Protein AF-0000000084528578 (afdb_homodimer)

Radius of gyration: 21.2 Å; Cα contacts (8 Å, |Δi|>4): 603; chains: 2; bounding box: 44×66×45 Å

Organism: NCBI:txid1123501

pLDDT: mean 95.36, std 4.31, range [70.12, 98.75]

Sequence (330 aa):
MPDIARLGPEDVDAYRALFLRGLDLFPDAFLLTRGEAEAWPVEATRERLAAGWMFGARDGGALTGVIGGRRLTPGRRAHRMEVGPMLVMPEAQGTGTAAALVDALTAEARAVDVLQLELEVASDNSRAIAFYRKVGFEETGRIVRSVRTESGGFLDDLSMMRRLGMPDIARLGPEDVDAYRALFLRGLDLFPDAFLLTRGEAEAWPVEATRERLAAGWMFGARDGGALTGVIGGRRLTPGRRAHRMEVGPMLVMPEAQGTGTAAALVDALTAEARAVDVLQLELEVASDNSRAIAFYRKVGFEETGRIVRSVRTESGGFLDDLSMMRRLG

Secondary structure (DSSP, 8-state):
--EEEE--GGGHHHHHHHHHHHHHH-GGG-SS-HHHHHHS-HHHHHHHHHTT-EEEEEETTEEEEEEEEEE-SSGGGTTEEEEEEEEE-GGGTTTTHHHHHHHHHHHHHHHTT--EEEEEEETT-HHHHHHHHHTT-EEEEEEEEEEE-TTS-EEEEEEEEEE--/--EEEE--GGGHHHHHHHHHHHHHH-GGG-SS-HHHHHHS-HHHHHHHHHTT-EEEEEETTEEEEEEEEEE-SSGGGTTEEEEEEEEE-GGGTTTTHHHHHHHHHHHHHHHTT--EEEEEEETT-HHHHHHHHHTT-EEEEEEEEEEE-TTS-EEEEEEEEEE--

InterPro domains:
  IPR000182 GNAT domain [PF00583] (36-137)
  IPR000182 GNAT domain [PS51186] (2-165)
  IPR016181 Acyl-CoA N-acyltransferase [SSF55729] (4-164)
  IPR050832 Bacterial Acetyltransferase [PTHR43877] (38-142)

Foldseek 3Di:
DWDKDQAALVCLVLVLVLVLVQCVVPVVFDQDHSVRSVPPDSVVSRVQSHVGFKMFTDDPNHTFWMKGKDQDDDPVRRLEIEIDDTDGHPVCPPVCRSVVRVVVSLVVSVVVNNFKYKYKGWPPPVVVVVVCVVSAKDFDDKAPQPGQDPVGGGTMITMIMGTSD/DWDKDQAALVCLVLVLVQVLVQCVVPVVFDQDHSVRSVPPDSVVSRVQSHVGFKMFTDDPNHTFWMKGKDQDDDPVRRLEIEIDDTDGHPVCPPVCRSVVRVVVSLVVSVVVNNFKYKYKGWPPPVVVVVVCVVSAKDFDDKAPQPGQDPVGGGTMITMIMGTSD

Nearest PDB structures (foldseek):
  2i79-assembly1_E  TM=8.202E-01  e=6.603E-12  Streptococcus pneumoniae TIGR4
  4mbu-assembly1_A  TM=8.113E-01  e=6.194E-12  Staphylococcus aureus subsp. aureus Mu50
  4j3g-assembly2_C  TM=8.132E-01  e=7.504E-12  Brucella abortus 2308
  3dr8-assembly1_B  TM=7.959E-01  e=1.032E-10  unclassified
  1yr0-assembly2_D  TM=8.019E-01  e=9.076E-10  Agrobacterium fabrum str. C58

Solvent-accessible surface area (backbone atoms only — not comparable to full-atom values): 17697 Å² total; per-residue (Å²): 130,65,48,72,43,77,40,42,49,88,40,42,66,62,50,52,52,46,50,53,51,44,42,72,76,40,48,87,79,41,67,57,51,71,69,55,54,71,65,47,57,66,65,60,52,25,53,51,23,61,69,61,44,28,35,31,28,24,56,98,82,40,73,41,28,39,33,26,46,42,71,39,74,54,76,37,26,36,40,31,26,42,51,47,58,75,49,64,38,77,92,45,56,95,69,54,47,67,59,52,46,51,50,53,53,48,54,56,37,49,75,68,58,28,36,31,42,29,38,72,43,54,64,82,40,58,68,60,51,52,49,43,44,72,74,54,33,42,81,44,34,52,40,75,64,46,32,49,44,96,88,69,50,64,38,39,26,32,30,32,37,26,75,71,109,129,67,48,72,43,75,40,41,49,90,41,42,66,62,49,50,53,46,51,52,51,46,40,72,75,40,49,87,81,43,69,60,51,70,70,54,55,70,65,48,58,66,64,60,51,24,52,53,23,60,69,61,43,27,35,32,30,26,56,98,83,41,74,42,29,40,33,25,47,41,72,39,75,55,78,36,27,36,39,32,27,41,51,46,58,74,49,66,38,77,92,44,56,96,70,56,47,67,59,52,45,51,50,53,55,47,54,56,39,49,75,68,58,28,35,32,41,32,38,74,42,55,65,84,39,58,68,60,51,51,49,42,44,71,76,55,33,41,81,43,34,52,39,76,64,46,33,47,44,95,87,69,49,64,37,39,25,30,30,32,37,26,76,71,108

Structure (mmCIF, N/CA/C/O backbone):
data_AF-0000000084528578-model_v1
#
loop_
_entity.id
_entity.type
_entity.pdbx_description
1 polymer Acetyltransferase
#
loop_
_atom_site.group_PDB
_atom_site.id
_atom_site.type_symbol
_atom_site.label_atom_id
_atom_site.label_alt_id
_atom_site.label_comp_id
_atom_site.label_asym_id
_atom_site.label_entity_id
_atom_site.label_seq_id
_atom_site.pdbx_PDB_ins_code
_atom_site.Cartn_x
_atom_site.Cartn_y
_atom_site.Cartn_z
_atom_site.occupancy
_atom_site.B_iso_or_equiv
_atom_site.auth_seq_id
_atom_site.auth_comp_id
_atom_site.auth_asym_id
_atom_site.auth_atom_id
_atom_site.pdbx_PDB_model_num
ATOM 1 N N . MET A 1 1 ? 8.055 32.062 12.133 1 70.12 1 MET A N 1
ATOM 2 C CA . MET A 1 1 ? 8.281 30.797 11.43 1 70.12 1 MET A CA 1
ATOM 3 C C . MET A 1 1 ? 8.094 29.609 12.367 1 70.12 1 MET A C 1
ATOM 5 O O . MET A 1 1 ? 8.555 29.641 13.508 1 70.12 1 MET A O 1
ATOM 9 N N . PRO A 1 2 ? 7.227 28.578 12.008 1 85.69 2 PRO A N 1
ATOM 10 C CA . PRO A 1 2 ? 7.004 27.484 12.961 1 85.69 2 PRO A CA 1
ATOM 11 C C . PRO A 1 2 ? 8.281 26.703 13.266 1 85.69 2 PRO A C 1
ATOM 13 O O . PRO A 1 2 ? 9.211 26.703 12.461 1 85.69 2 PRO A O 1
ATOM 16 N N . ASP A 1 3 ? 8.391 26.359 14.477 1 94.69 3 ASP A N 1
ATOM 17 C CA . ASP A 1 3 ? 9.453 25.438 14.875 1 94.69 3 ASP A CA 1
ATOM 18 C C . ASP A 1 3 ? 9.156 24.016 14.406 1 94.69 3 ASP A C 1
ATOM 20 O O . ASP A 1 3 ? 8.172 23.406 14.836 1 94.69 3 ASP A O 1
ATOM 24 N N . ILE A 1 4 ? 10.008 23.516 13.5 1 98.12 4 ILE A N 1
ATOM 25 C CA . ILE A 1 4 ? 9.828 22.172 12.961 1 98.12 4 ILE A CA 1
ATOM 26 C C . ILE A 1 4 ? 10.805 21.219 13.625 1 98.12 4 ILE A C 1
ATOM 28 O O . ILE A 1 4 ? 12.008 21.484 13.672 1 98.12 4 ILE A O 1
ATOM 32 N N . ALA A 1 5 ? 10.305 20.156 14.141 1 97.94 5 ALA A N 1
ATOM 33 C CA . ALA A 1 5 ? 11.172 19.172 14.773 1 97.94 5 ALA A CA 1
ATOM 34 C C . ALA A 1 5 ? 10.602 17.766 14.641 1 97.94 5 ALA A C 1
ATOM 36 O O . ALA A 1 5 ? 9.391 17.594 14.453 1 97.94 5 ALA A O 1
ATOM 37 N N . ARG A 1 6 ? 11.508 16.797 14.758 1 98.5 6 ARG A N 1
ATOM 38 C CA . ARG A 1 6 ? 11.078 15.406 14.82 1 98.5 6 ARG A CA 1
ATOM 39 C C . ARG A 1 6 ? 10.305 15.133 16.109 1 98.5 6 ARG A C 1
ATOM 41 O O . ARG A 1 6 ? 10.695 15.586 17.188 1 98.5 6 ARG A O 1
ATOM 48 N N . LEU A 1 7 ? 9.188 14.469 16 1 98.56 7 LEU A N 1
ATOM 49 C CA . LEU A 1 7 ? 8.438 14.031 17.172 1 98.56 7 LEU A CA 1
ATOM 50 C C . LEU A 1 7 ? 8.961 12.695 17.688 1 98.56 7 LEU A C 1
ATOM 52 O O . LEU A 1 7 ? 9.422 11.867 16.906 1 98.56 7 LEU A O 1
ATOM 56 N N . GLY A 1 8 ? 8.945 12.5 18.984 1 98.38 8 GLY A N 1
ATOM 57 C CA . GLY A 1 8 ? 9.297 11.242 19.625 1 98.38 8 GLY A CA 1
ATOM 58 C C . GLY A 1 8 ? 8.195 10.695 20.5 1 98.38 8 GLY A C 1
ATOM 59 O O . GLY A 1 8 ? 7.105 11.266 20.562 1 98.38 8 GLY A O 1
ATOM 60 N N . PRO A 1 9 ? 8.461 9.547 21.125 1 98.38 9 PRO A N 1
ATOM 61 C CA . PRO A 1 9 ? 7.449 8.906 21.969 1 98.38 9 PRO A CA 1
ATOM 62 C C . PRO A 1 9 ? 6.918 9.836 23.062 1 98.38 9 PRO A C 1
ATOM 64 O O . PRO A 1 9 ? 5.766 9.703 23.469 1 98.38 9 PRO A O 1
ATOM 67 N N . GLU A 1 10 ? 7.676 10.766 23.484 1 97.75 10 GLU A N 1
ATOM 68 C CA . GLU A 1 10 ? 7.273 11.711 24.516 1 97.75 10 GLU A CA 1
ATOM 69 C C . GLU A 1 10 ? 6.215 12.68 24 1 97.75 10 GLU A C 1
ATOM 71 O O . GLU A 1 10 ? 5.535 13.344 24.797 1 97.75 10 GLU A O 1
ATOM 76 N N . ASP A 1 11 ? 6.031 12.766 22.703 1 98.31 11 ASP A N 1
ATOM 77 C CA . ASP A 1 11 ? 5.086 13.703 22.109 1 98.31 11 ASP A CA 1
ATOM 78 C C . ASP A 1 11 ? 3.736 13.039 21.844 1 98.31 11 ASP A C 1
ATOM 80 O O . ASP A 1 11 ? 2.857 13.625 21.219 1 98.31 11 ASP A O 1
ATOM 84 N N . VAL A 1 12 ? 3.52 11.82 22.328 1 98.31 12 VAL A N 1
ATOM 85 C CA . VAL A 1 12 ? 2.385 10.984 21.953 1 98.31 12 VAL A CA 1
ATOM 86 C C . VAL A 1 12 ? 1.079 11.688 22.312 1 98.31 12 VAL A C 1
ATOM 88 O O . VAL A 1 12 ? 0.125 11.68 21.531 1 9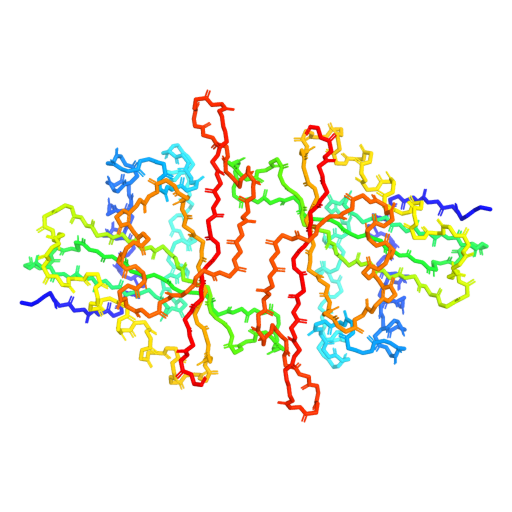8.31 12 VAL A O 1
ATOM 91 N N . ASP A 1 13 ? 0.969 12.359 23.453 1 97.56 13 ASP A N 1
ATOM 92 C CA . ASP A 1 13 ? -0.266 13.023 23.875 1 97.56 13 ASP A CA 1
ATOM 93 C C . ASP A 1 13 ? -0.59 14.203 22.969 1 97.56 13 ASP A C 1
ATOM 95 O O . ASP A 1 13 ? -1.733 14.367 22.531 1 97.56 13 ASP A O 1
ATOM 99 N N . ALA A 1 14 ? 0.389 15.023 22.719 1 98 14 ALA A N 1
ATOM 100 C CA . ALA A 1 14 ? 0.189 16.188 21.859 1 98 14 ALA A CA 1
ATOM 101 C C . ALA A 1 14 ? -0.212 15.75 20.453 1 98 14 ALA A C 1
ATOM 103 O O . ALA A 1 14 ? -1.098 16.344 19.828 1 98 14 ALA A O 1
ATOM 104 N N . TYR A 1 15 ? 0.43 14.719 19.969 1 98.12 15 TYR A N 1
ATOM 105 C CA . TYR A 1 15 ? 0.124 14.195 18.641 1 98.12 15 TYR A CA 1
ATOM 106 C C . TYR A 1 15 ? -1.308 13.68 18.562 1 98.12 15 TYR A C 1
ATOM 108 O O . TYR A 1 15 ? -2.049 14.008 17.641 1 98.12 15 TYR A O 1
ATOM 116 N N . ARG A 1 16 ? -1.677 12.844 19.531 1 97.25 16 ARG A N 1
ATOM 117 C CA . ARG A 1 16 ? -3.018 12.266 19.531 1 97.25 16 ARG A CA 1
ATOM 118 C C . ARG A 1 16 ? -4.082 13.359 19.625 1 97.25 16 ARG A C 1
ATOM 120 O O . ARG A 1 16 ? -5.117 13.273 18.969 1 97.25 16 ARG A O 1
ATOM 127 N N . ALA A 1 17 ? -3.832 14.344 20.438 1 96.69 17 ALA A N 1
ATOM 128 C CA . ALA A 1 17 ? -4.77 15.453 20.562 1 96.69 17 ALA A CA 1
ATOM 129 C C . ALA A 1 17 ? -4.93 16.188 19.234 1 96.69 17 ALA A C 1
ATOM 131 O O . ALA A 1 17 ? -6.047 16.5 18.828 1 96.69 17 ALA A O 1
ATOM 132 N N . LEU A 1 18 ? -3.842 16.453 18.594 1 97.62 18 LEU A N 1
ATOM 133 C CA . LEU A 1 18 ? -3.877 17.125 17.297 1 97.62 18 LEU A CA 1
ATOM 134 C C . LEU A 1 18 ? -4.641 16.281 16.281 1 97.62 18 LEU A C 1
ATOM 136 O O . LEU A 1 18 ? -5.473 16.797 15.531 1 97.62 18 LEU A O 1
ATOM 140 N N . PHE A 1 19 ? -4.305 15.031 16.25 1 96.81 19 PHE A N 1
ATOM 141 C CA . PHE A 1 19 ? -4.922 14.102 15.305 1 96.81 19 PHE A CA 1
ATOM 142 C C . PHE A 1 19 ? -6.434 14.078 15.477 1 96.81 19 PHE A C 1
ATOM 144 O O . PHE A 1 19 ? -7.18 14.195 14.5 1 96.81 19 PHE A O 1
ATOM 151 N N . LEU A 1 20 ? -6.898 13.977 16.719 1 95.94 20 LEU A N 1
ATOM 152 C CA . LEU A 1 20 ? -8.328 13.922 16.984 1 95.94 20 LEU A CA 1
ATOM 153 C C . LEU A 1 20 ? -9.008 15.234 16.625 1 95.94 20 LEU A C 1
ATOM 155 O O . LEU A 1 20 ? -10.109 15.242 16.078 1 95.94 20 LEU A O 1
ATOM 159 N N . ARG A 1 21 ? -8.367 16.297 16.891 1 96.25 21 ARG A N 1
ATOM 160 C CA . ARG A 1 21 ? -8.898 17.594 16.484 1 96.25 21 ARG A CA 1
ATOM 161 C C . ARG A 1 21 ? -9.008 17.688 14.969 1 96.25 21 ARG A C 1
ATOM 163 O O . ARG A 1 21 ? -10.008 18.188 14.445 1 96.25 21 ARG A O 1
ATOM 170 N N . GLY A 1 22 ? -7.977 17.266 14.289 1 95.69 22 GLY A N 1
ATOM 171 C CA . GLY A 1 22 ? -8.008 17.234 12.836 1 95.69 22 GLY A CA 1
ATOM 172 C C . GLY A 1 22 ? -9.141 16.375 12.289 1 95.69 22 GLY A C 1
ATOM 173 O O . GLY A 1 22 ? -9.828 16.781 11.352 1 95.69 22 GLY A O 1
ATOM 174 N N . LEU A 1 23 ? -9.258 15.203 12.898 1 93.88 23 LEU A N 1
ATOM 175 C CA . LEU A 1 23 ? -10.328 14.297 12.5 1 93.88 23 LEU A CA 1
ATOM 176 C C . LEU A 1 23 ? -11.688 14.969 12.625 1 93.88 23 LEU A C 1
ATOM 178 O O . LEU A 1 23 ? -12.555 14.797 11.758 1 93.88 23 LEU A O 1
ATOM 182 N N . ASP A 1 24 ? -11.906 15.734 13.648 1 93.38 24 ASP A N 1
ATOM 183 C CA . ASP A 1 24 ? -13.156 16.469 13.867 1 93.38 24 ASP A CA 1
ATOM 184 C C . ASP A 1 24 ? -13.359 17.547 12.805 1 93.38 24 ASP A C 1
ATOM 186 O O . ASP A 1 24 ? -14.469 17.719 12.305 1 93.38 24 ASP A O 1
ATOM 190 N N . LEU A 1 25 ? -12.32 18.188 12.5 1 92.56 25 LEU A N 1
ATOM 191 C CA . LEU A 1 25 ? -12.398 19.328 11.602 1 92.56 25 LEU A CA 1
ATOM 192 C C . LEU A 1 25 ? -12.469 18.875 10.148 1 92.56 25 LEU A C 1
ATOM 194 O O . LEU A 1 25 ? -13.117 19.516 9.32 1 92.56 25 LEU A O 1
ATOM 198 N N . PHE A 1 26 ? -11.727 17.766 9.859 1 88.75 26 PHE A N 1
ATOM 199 C CA . PHE A 1 26 ? -11.578 17.297 8.477 1 88.75 26 PHE A CA 1
ATOM 200 C C . PHE A 1 26 ? -11.852 15.805 8.375 1 88.75 26 PHE A C 1
ATOM 202 O O . PHE A 1 26 ? -11 15.047 7.91 1 88.75 26 PHE A O 1
ATOM 209 N N . PRO A 1 27 ? -13.031 15.344 8.695 1 83.75 27 PRO A N 1
ATOM 210 C CA . PRO A 1 27 ? -13.289 13.906 8.797 1 83.75 27 PRO A CA 1
ATOM 211 C C . PRO A 1 27 ? -12.984 13.156 7.5 1 83.75 27 PRO A C 1
ATOM 213 O O . PRO A 1 27 ? -12.5 12.023 7.539 1 83.75 27 PRO A O 1
ATOM 216 N N . ASP A 1 28 ? -13.148 13.742 6.395 1 81 28 ASP A N 1
ATOM 217 C CA . ASP A 1 28 ? -12.992 13.047 5.121 1 81 28 ASP A CA 1
ATOM 218 C C . ASP A 1 28 ? -11.523 12.906 4.742 1 81 28 ASP A C 1
ATOM 220 O O . ASP A 1 28 ? -11.18 12.156 3.826 1 81 28 ASP A O 1
ATOM 224 N N . ALA A 1 29 ? -10.703 13.578 5.469 1 83.75 29 ALA A N 1
ATOM 225 C CA . ALA A 1 29 ? -9.266 13.523 5.188 1 83.75 29 ALA A CA 1
ATOM 226 C C . ALA A 1 29 ? -8.609 12.359 5.926 1 83.75 29 ALA A C 1
ATOM 228 O O . ALA A 1 29 ? -7.43 12.062 5.703 1 83.75 29 ALA A O 1
ATOM 229 N N . PHE A 1 30 ? -9.367 11.727 6.746 1 88.5 30 PHE A N 1
ATOM 230 C CA . PHE A 1 30 ? -8.82 10.648 7.562 1 88.5 30 PHE A CA 1
ATOM 231 C C . PHE A 1 30 ? -9.445 9.312 7.184 1 88.5 30 PHE A C 1
ATOM 233 O O . PHE A 1 30 ? -10.633 9.242 6.883 1 88.5 30 PHE A O 1
ATOM 240 N N . LEU A 1 31 ? -8.656 8.336 7.328 1 91.5 31 LEU A N 1
ATOM 241 C CA . LEU A 1 31 ? -9.125 6.992 7.008 1 91.5 31 LEU A CA 1
ATOM 242 C C . LEU A 1 31 ? -9.812 6.352 8.211 1 91.5 31 LEU A C 1
ATOM 244 O O . LEU A 1 31 ? -10.547 5.371 8.055 1 91.5 31 LEU A O 1
ATOM 2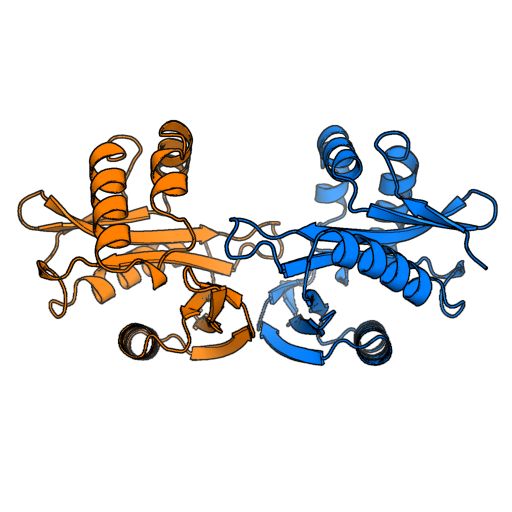48 N N . LEU A 1 32 ? -9.523 6.809 9.367 1 91 32 LEU A N 1
ATOM 249 C CA . LEU A 1 32 ? -10.148 6.293 10.578 1 91 32 LEU A CA 1
ATOM 250 C C . LEU A 1 32 ? -11.383 7.113 10.953 1 91 32 LEU A C 1
ATOM 252 O O . LEU A 1 32 ? -11.383 8.336 10.812 1 91 32 LEU A O 1
ATOM 256 N N . THR A 1 33 ? -12.367 6.426 11.422 1 86.19 33 THR A N 1
ATOM 257 C CA . THR A 1 33 ? -13.445 7.133 12.109 1 86.19 33 THR A CA 1
ATOM 258 C C . THR A 1 33 ? -12.992 7.621 13.477 1 86.19 33 THR A C 1
ATOM 260 O O . THR A 1 33 ? -11.953 7.188 13.984 1 86.19 33 THR A O 1
ATOM 263 N N . ARG A 1 34 ? -13.797 8.516 14.023 1 85.12 34 ARG A N 1
ATOM 264 C CA . ARG A 1 34 ? -13.453 9 15.359 1 85.12 34 ARG A CA 1
ATOM 265 C C . ARG A 1 34 ? -13.391 7.852 16.359 1 85.12 34 ARG A C 1
ATOM 267 O O . ARG A 1 34 ? -12.469 7.777 17.172 1 85.12 34 ARG A O 1
ATOM 274 N N . GLY A 1 35 ? -14.406 7.012 16.25 1 87.44 35 GLY A N 1
ATOM 275 C CA . GLY A 1 35 ? -14.422 5.867 17.141 1 87.44 35 GLY A CA 1
ATOM 276 C C . GLY A 1 35 ? -13.203 4.977 16.984 1 87.44 35 GLY A C 1
ATOM 277 O O . GLY A 1 35 ? -12.602 4.555 17.984 1 87.44 35 GLY A O 1
ATOM 278 N N . GLU A 1 36 ? -12.773 4.695 15.812 1 90.94 36 GLU A N 1
ATOM 279 C CA . GLU A 1 36 ? -11.586 3.893 15.539 1 90.94 36 GLU A CA 1
ATOM 280 C C . GLU A 1 36 ? -10.328 4.582 16.047 1 90.94 36 GLU A C 1
ATOM 282 O O . GLU A 1 36 ? -9.438 3.936 16.609 1 90.94 36 GLU A O 1
ATOM 287 N N . ALA A 1 37 ? -10.266 5.848 15.852 1 92.38 37 ALA A N 1
ATOM 288 C CA . ALA A 1 37 ? -9.102 6.621 16.281 1 92.38 37 ALA A CA 1
ATOM 289 C C . ALA A 1 37 ? -8.977 6.613 17.797 1 92.38 37 ALA A C 1
ATOM 291 O O . ALA A 1 37 ? -7.871 6.465 18.328 1 92.38 37 ALA A O 1
ATOM 292 N N . GLU A 1 38 ? -10.062 6.762 18.422 1 91.81 38 GLU A N 1
ATOM 293 C CA . GLU A 1 38 ? -10.062 6.781 19.875 1 91.81 38 GLU A CA 1
ATOM 294 C C . GLU A 1 38 ? -9.688 5.414 20.453 1 91.81 38 GLU A C 1
ATOM 296 O O . GLU A 1 38 ? -9.07 5.332 21.516 1 91.81 38 GLU A O 1
ATOM 301 N N . ALA A 1 39 ? -10.039 4.422 19.75 1 92.5 39 ALA A N 1
ATOM 302 C CA . ALA A 1 39 ? -9.781 3.057 20.203 1 92.5 39 ALA A CA 1
ATOM 303 C C . ALA A 1 39 ? -8.359 2.617 19.859 1 92.5 39 ALA A C 1
ATOM 305 O O . ALA A 1 39 ? -7.879 1.611 20.391 1 92.5 39 ALA A O 1
ATOM 306 N N . TRP A 1 40 ? -7.742 3.377 19.047 1 92.12 40 TRP A N 1
ATOM 307 C CA . TRP A 1 40 ? -6.391 3.018 18.625 1 92.12 40 TRP A CA 1
ATOM 308 C C . TRP A 1 40 ? -5.438 3.014 19.812 1 92.12 40 TRP A C 1
ATOM 310 O O . TRP A 1 40 ? -5.367 3.992 20.562 1 92.12 40 TRP A O 1
ATOM 320 N N . PRO A 1 41 ? -4.68 1.984 20 1 94.88 41 PRO A N 1
ATOM 321 C CA . PRO A 1 41 ? -3.824 1.898 21.188 1 94.88 41 PRO A CA 1
ATOM 322 C C . PRO A 1 41 ? -2.754 2.988 21.219 1 94.88 41 PRO A C 1
ATOM 324 O O . PRO A 1 41 ? -2.033 3.182 20.234 1 94.88 41 PRO A O 1
ATOM 327 N N . VAL A 1 42 ? -2.604 3.594 22.312 1 96.44 42 VAL A N 1
ATOM 328 C CA . VAL A 1 42 ? -1.633 4.664 22.516 1 96.44 42 VAL A CA 1
ATOM 329 C C . VAL A 1 42 ? -0.223 4.141 22.25 1 96.44 42 VAL A C 1
ATOM 331 O O . VAL A 1 42 ? 0.606 4.844 21.672 1 96.44 42 VAL A O 1
ATOM 334 N N . GLU A 1 43 ? 0.035 2.955 22.625 1 97.38 43 GLU A N 1
ATOM 335 C CA . GLU A 1 43 ? 1.355 2.355 22.453 1 97.38 43 GLU A CA 1
ATOM 336 C C . GLU A 1 43 ? 1.71 2.199 20.984 1 97.38 43 GLU A C 1
ATOM 338 O O . GLU A 1 43 ? 2.871 2.35 20.594 1 97.38 43 GLU A O 1
ATOM 343 N N . ALA A 1 44 ? 0.774 1.909 20.234 1 96.25 44 ALA A N 1
ATOM 344 C CA . ALA A 1 44 ? 1.018 1.818 18.797 1 96.25 44 ALA A CA 1
ATOM 345 C C . ALA A 1 44 ? 1.444 3.168 18.219 1 96.25 44 ALA A C 1
ATOM 347 O O . ALA A 1 44 ? 2.32 3.234 17.359 1 96.25 44 ALA A O 1
ATOM 348 N N . THR A 1 45 ? 0.815 4.172 18.734 1 96.88 45 THR A N 1
ATOM 349 C CA . THR A 1 45 ? 1.199 5.523 18.328 1 96.88 45 THR A CA 1
ATOM 350 C C . THR A 1 45 ? 2.615 5.844 18.797 1 96.88 45 THR A C 1
ATOM 352 O O . THR A 1 45 ? 3.41 6.41 18.047 1 96.88 45 THR A O 1
ATOM 355 N N . ARG A 1 46 ? 2.932 5.457 19.938 1 97.81 46 ARG A N 1
ATOM 356 C CA . ARG A 1 46 ? 4.273 5.676 20.469 1 97.81 46 ARG A CA 1
ATOM 357 C C . ARG A 1 46 ? 5.324 4.969 19.609 1 97.81 46 ARG A C 1
ATOM 359 O O . ARG A 1 46 ? 6.387 5.531 19.344 1 97.81 46 ARG A O 1
ATOM 366 N N . GLU A 1 47 ? 5.023 3.822 19.297 1 97.31 47 GLU A N 1
ATOM 367 C CA . GLU A 1 47 ? 5.934 3.055 18.453 1 97.31 47 GLU A CA 1
ATOM 368 C C . GLU A 1 47 ? 6.133 3.732 17.094 1 97.31 47 GLU A C 1
ATOM 370 O O . GLU A 1 47 ? 7.246 3.758 16.562 1 97.31 47 GLU A O 1
ATOM 375 N N . ARG A 1 48 ? 5.086 4.223 16.578 1 96.5 48 ARG A N 1
ATOM 376 C CA . ARG A 1 48 ? 5.18 4.945 15.32 1 96.5 48 ARG A CA 1
ATOM 377 C C . ARG A 1 48 ? 6.066 6.18 15.453 1 96.5 48 ARG A C 1
ATOM 379 O O . ARG A 1 48 ? 6.895 6.453 14.586 1 96.5 48 ARG A O 1
ATOM 386 N N . LEU A 1 49 ? 5.898 6.898 16.5 1 98.19 49 LEU A N 1
ATOM 387 C CA . LEU A 1 49 ? 6.715 8.078 16.766 1 98.19 49 LEU A CA 1
ATOM 388 C C . LEU A 1 49 ? 8.172 7.695 16.969 1 98.19 49 LEU A C 1
ATOM 390 O O . LEU A 1 49 ? 9.078 8.406 16.5 1 98.19 49 LEU A O 1
ATOM 394 N N . ALA A 1 50 ? 8.398 6.586 17.547 1 97.88 50 ALA A N 1
ATOM 395 C CA . ALA A 1 50 ? 9.75 6.102 17.812 1 97.88 50 ALA A CA 1
ATOM 396 C C . ALA A 1 50 ? 10.477 5.742 16.516 1 97.88 50 ALA A C 1
ATOM 398 O O . ALA A 1 50 ? 11.711 5.734 16.469 1 97.88 50 ALA A O 1
ATOM 399 N N . ALA A 1 51 ? 9.695 5.457 15.508 1 96 51 ALA A N 1
ATOM 400 C CA . ALA A 1 51 ? 10.281 5.094 14.219 1 96 51 ALA A CA 1
ATOM 401 C C . ALA A 1 51 ? 11.047 6.27 13.609 1 96 51 ALA A C 1
ATOM 403 O O . ALA A 1 51 ? 11.883 6.082 12.727 1 96 51 ALA A O 1
ATOM 404 N N . GLY A 1 52 ? 10.648 7.477 13.914 1 96.31 52 GLY A N 1
ATOM 405 C CA . GLY A 1 52 ? 11.523 8.609 13.664 1 96.31 52 GLY A CA 1
ATOM 406 C C . GLY A 1 52 ? 11.195 9.352 12.383 1 96.31 52 GLY A C 1
ATOM 407 O O . GLY A 1 52 ? 12.008 10.133 11.883 1 96.31 52 GLY A O 1
ATOM 408 N N . TRP A 1 53 ? 9.969 9.062 11.797 1 97.69 53 TRP A N 1
ATOM 409 C CA . TRP A 1 53 ? 9.633 9.641 10.5 1 97.69 53 TRP A CA 1
ATOM 410 C C . TRP A 1 53 ? 8.461 10.617 10.625 1 97.69 53 TRP A C 1
ATOM 412 O O . TRP A 1 53 ? 7.77 10.891 9.641 1 97.69 53 TRP A O 1
ATOM 422 N N . MET A 1 54 ? 8.203 11.102 11.906 1 98.62 54 MET A N 1
ATOM 423 C CA . MET A 1 54 ? 7.16 12.086 12.156 1 98.62 54 MET A CA 1
ATOM 424 C C . MET A 1 54 ? 7.762 13.43 12.555 1 98.62 54 MET A C 1
ATOM 426 O O . MET A 1 54 ? 8.586 13.492 13.469 1 98.62 54 MET A O 1
ATOM 430 N N . PHE A 1 55 ? 7.301 14.461 11.859 1 98.75 55 PHE A N 1
ATOM 431 C CA . PHE A 1 55 ? 7.742 15.812 12.188 1 98.75 55 PHE A CA 1
ATOM 432 C C . PHE A 1 55 ? 6.559 16.688 12.578 1 98.75 55 PHE A C 1
ATOM 434 O O . PHE A 1 55 ? 5.473 16.562 12.008 1 98.75 55 PHE A O 1
ATOM 441 N N . GLY A 1 56 ? 6.793 17.547 13.492 1 98.75 56 GLY A N 1
ATOM 442 C CA . GLY A 1 56 ? 5.773 18.453 13.977 1 98.75 56 GLY A CA 1
ATOM 443 C C . GLY A 1 56 ? 6.176 19.922 13.852 1 98.75 56 GLY A C 1
ATOM 444 O O . GLY A 1 56 ? 7.359 20.25 13.914 1 98.75 56 GLY A O 1
ATOM 445 N N . ALA A 1 57 ? 5.188 20.719 13.609 1 98.62 57 ALA A N 1
ATOM 446 C CA . ALA A 1 57 ? 5.32 22.172 13.68 1 98.62 57 ALA A CA 1
ATOM 447 C C . ALA A 1 57 ? 4.723 22.719 14.969 1 98.62 57 ALA A C 1
ATOM 449 O O . ALA A 1 57 ? 3.58 22.406 15.312 1 98.62 57 ALA A O 1
ATOM 450 N N . ARG A 1 58 ? 5.496 23.5 15.68 1 97.81 58 ARG A N 1
ATOM 451 C CA . ARG A 1 58 ? 4.992 24.125 16.906 1 97.81 58 ARG A CA 1
ATOM 452 C C . ARG A 1 58 ? 4.988 25.641 16.797 1 97.81 58 ARG A C 1
ATOM 454 O O . ARG A 1 58 ? 5.895 26.234 16.203 1 97.81 58 ARG A O 1
ATOM 461 N N . ASP A 1 59 ? 3.945 26.125 17.234 1 94.06 59 ASP A N 1
ATOM 462 C CA . ASP A 1 59 ? 3.801 27.562 17.406 1 94.06 59 ASP A CA 1
ATOM 463 C C . ASP A 1 59 ? 3.508 27.906 18.859 1 94.06 59 ASP A C 1
ATOM 465 O O . ASP A 1 59 ? 2.486 27.484 19.422 1 94.06 59 ASP A O 1
ATOM 469 N N . GLY A 1 60 ? 4.398 28.688 19.516 1 90.56 60 GLY A N 1
ATOM 470 C CA . GLY A 1 60 ? 4.242 28.984 20.922 1 90.56 60 GLY A CA 1
ATOM 471 C C . GLY A 1 60 ? 4.16 27.734 21.781 1 90.56 60 GLY A C 1
ATOM 472 O O . GLY A 1 60 ? 3.35 27.656 22.703 1 90.56 60 GLY A O 1
ATOM 473 N N . GLY A 1 61 ? 4.848 26.594 21.359 1 91.56 61 GLY A N 1
ATOM 474 C CA . GLY A 1 61 ? 4.895 25.344 22.109 1 91.56 61 GLY A CA 1
ATOM 475 C C . GLY A 1 61 ? 3.803 24.375 21.719 1 91.56 61 GLY A C 1
ATOM 476 O O . GLY A 1 61 ? 3.898 23.172 22 1 91.56 61 GLY A O 1
ATOM 477 N N . ALA A 1 62 ? 2.762 24.922 21.141 1 95.06 62 ALA A N 1
ATOM 478 C CA . ALA A 1 62 ? 1.633 24.078 20.766 1 95.06 62 ALA A CA 1
ATOM 479 C C . ALA A 1 62 ? 1.863 23.422 19.406 1 95.06 62 ALA A C 1
ATOM 481 O O . ALA A 1 62 ? 2.326 24.062 18.469 1 95.06 62 ALA A O 1
ATOM 482 N N . LEU A 1 63 ? 1.582 22.141 19.344 1 98.19 63 LEU A N 1
ATOM 483 C CA . LEU A 1 63 ? 1.665 21.422 18.078 1 98.19 63 LEU A CA 1
ATOM 484 C C . LEU A 1 63 ? 0.544 21.844 17.141 1 98.19 63 LEU A C 1
ATOM 486 O O . LEU A 1 63 ? -0.635 21.766 17.5 1 98.19 63 LEU A O 1
ATOM 490 N N . THR A 1 64 ? 0.894 22.344 15.969 1 97.88 64 THR A N 1
ATOM 491 C CA . THR A 1 64 ? -0.103 22.906 15.07 1 97.88 64 THR A CA 1
ATOM 492 C C . THR A 1 64 ? -0.098 22.188 13.727 1 97.88 64 THR A C 1
ATOM 494 O O . THR A 1 64 ? -0.952 22.438 12.875 1 97.88 64 THR A O 1
ATOM 497 N N . GLY A 1 65 ? 0.805 21.281 13.5 1 98.38 65 GLY A N 1
ATOM 498 C CA . GLY A 1 65 ? 0.871 20.5 12.281 1 98.38 65 GLY A CA 1
ATOM 499 C C . GLY A 1 65 ? 1.806 19.312 12.398 1 98.38 65 GLY A C 1
ATOM 500 O O . GLY A 1 65 ? 2.656 19.266 13.289 1 98.38 65 GLY A O 1
ATOM 501 N N . VAL A 1 66 ? 1.619 18.359 11.531 1 98.56 66 VAL A N 1
ATOM 502 C CA . VAL A 1 66 ? 2.461 17.172 11.516 1 98.56 66 VAL A CA 1
ATOM 503 C C . VAL A 1 66 ? 2.58 16.641 10.086 1 98.56 66 VAL A C 1
ATOM 505 O O . VAL A 1 66 ? 1.717 16.906 9.25 1 98.56 66 VAL A O 1
ATOM 508 N N . ILE A 1 67 ? 3.662 15.969 9.852 1 98.62 67 ILE A N 1
ATOM 509 C CA . ILE A 1 67 ? 3.84 15.148 8.648 1 98.62 67 ILE A CA 1
ATOM 510 C C . ILE A 1 67 ? 4.516 13.836 9.023 1 98.62 67 ILE A C 1
ATOM 512 O O . ILE A 1 67 ? 5.406 13.805 9.875 1 98.62 67 ILE A O 1
ATOM 516 N N . GLY A 1 68 ? 4.109 12.805 8.438 1 98.25 68 GLY A N 1
ATOM 517 C CA . GLY A 1 68 ? 4.727 11.508 8.641 1 98.25 68 GLY A CA 1
ATOM 518 C C . GLY A 1 68 ? 5.164 10.852 7.348 1 98.25 68 GLY A C 1
ATOM 519 O O . GLY A 1 68 ? 4.668 11.188 6.27 1 98.25 68 GLY A O 1
ATOM 520 N N . GLY A 1 69 ? 6.098 9.953 7.496 1 98 69 GLY A N 1
ATOM 521 C CA . GLY A 1 69 ? 6.551 9.109 6.398 1 98 69 GLY A CA 1
ATOM 522 C C . GLY A 1 69 ? 6.727 7.66 6.797 1 98 69 GLY A C 1
ATOM 523 O O . GLY A 1 69 ? 6.852 7.344 7.98 1 98 69 GLY A O 1
ATOM 524 N N . ARG A 1 70 ? 6.66 6.867 5.848 1 97.19 70 ARG A N 1
ATOM 525 C CA . ARG A 1 70 ? 6.949 5.445 6.016 1 97.19 70 ARG A CA 1
ATOM 526 C C . ARG A 1 70 ? 7.801 4.922 4.867 1 97.19 70 ARG A C 1
ATOM 528 O O . ARG A 1 70 ? 7.344 4.855 3.727 1 97.19 70 ARG A O 1
ATOM 535 N N . ARG A 1 71 ? 9.016 4.609 5.227 1 96.94 71 ARG A N 1
ATOM 536 C CA . ARG A 1 71 ? 9.867 3.975 4.223 1 96.94 71 ARG A CA 1
ATOM 537 C C . ARG A 1 71 ? 9.328 2.6 3.842 1 96.94 71 ARG A C 1
ATOM 539 O O . ARG A 1 71 ? 8.93 1.82 4.707 1 96.94 71 ARG A O 1
ATOM 546 N N . LEU A 1 72 ? 9.266 2.352 2.541 1 96.94 72 LEU A N 1
ATOM 547 C CA . LEU A 1 72 ? 8.672 1.107 2.068 1 96.94 72 LEU A CA 1
ATOM 548 C C . LEU A 1 72 ? 9.617 -0.067 2.287 1 96.94 72 LEU A C 1
ATOM 550 O O . LEU A 1 72 ? 10.828 0.125 2.434 1 96.94 72 LEU A O 1
ATOM 554 N N . THR A 1 73 ? 9.008 -1.174 2.447 1 93.56 73 THR A N 1
ATOM 555 C CA . THR A 1 73 ? 9.695 -2.455 2.566 1 93.56 73 THR A CA 1
ATOM 556 C C . THR A 1 73 ? 9.156 -3.455 1.546 1 93.56 73 THR A C 1
ATOM 558 O O . THR A 1 73 ? 8.039 -3.301 1.048 1 93.56 73 THR A O 1
ATOM 561 N N . PRO A 1 74 ? 9.945 -4.539 1.094 1 92.62 74 PRO A N 1
ATOM 562 C CA . PRO A 1 74 ? 11.289 -4.895 1.551 1 92.62 74 PRO A CA 1
ATOM 563 C C . PRO A 1 74 ? 12.375 -4.051 0.89 1 92.62 74 PRO A C 1
ATOM 565 O O . PRO A 1 74 ? 12.102 -2.959 0.389 1 92.62 74 PRO A O 1
ATOM 568 N N . GLY A 1 75 ? 13.609 -4.457 0.92 1 90.62 75 GLY A N 1
ATOM 569 C CA . GLY A 1 75 ? 14.797 -3.705 0.531 1 90.62 75 GLY A CA 1
ATOM 570 C C . GLY A 1 75 ? 14.711 -3.146 -0.877 1 90.62 75 GLY A C 1
ATOM 571 O O . GLY A 1 75 ? 15.086 -1.999 -1.119 1 90.62 75 GLY A O 1
ATOM 572 N N . ARG A 1 76 ? 14.062 -3.854 -1.808 1 94.5 76 ARG A N 1
ATOM 573 C CA . ARG A 1 76 ? 14.008 -3.467 -3.213 1 94.5 76 ARG A CA 1
ATOM 574 C C . ARG A 1 76 ? 13.062 -2.283 -3.416 1 94.5 76 ARG A C 1
ATOM 576 O O . ARG A 1 76 ? 13.062 -1.662 -4.48 1 94.5 76 ARG A O 1
ATOM 583 N N . ARG A 1 77 ? 12.336 -1.938 -2.391 1 96.5 77 ARG A N 1
ATOM 584 C CA . ARG A 1 77 ? 11.406 -0.811 -2.465 1 96.5 77 ARG A CA 1
ATOM 585 C C . ARG A 1 77 ? 11.836 0.31 -1.522 1 96.5 77 ARG A C 1
ATOM 587 O O . ARG A 1 77 ? 11.172 1.345 -1.44 1 96.5 77 ARG A O 1
ATOM 594 N N . ALA A 1 78 ? 12.953 0.135 -0.835 1 95.75 78 ALA A N 1
ATOM 595 C CA . ALA A 1 78 ? 13.32 0.983 0.297 1 95.75 78 ALA A CA 1
ATOM 596 C C . 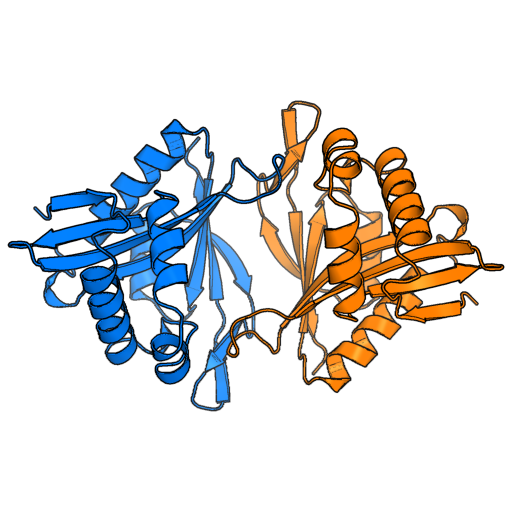ALA A 1 78 ? 13.758 2.367 -0.174 1 95.75 78 ALA A C 1
ATOM 598 O O . ALA A 1 78 ? 13.914 3.283 0.636 1 95.75 78 ALA A O 1
ATOM 599 N N . HIS A 1 79 ? 13.953 2.559 -1.48 1 97.44 79 HIS A N 1
ATOM 600 C CA . HIS A 1 79 ? 14.266 3.877 -2.021 1 97.44 79 HIS A CA 1
ATOM 601 C C . HIS A 1 79 ? 13.008 4.738 -2.131 1 97.44 79 HIS A C 1
ATOM 603 O O . HIS A 1 79 ? 13.07 5.875 -2.609 1 97.44 79 HIS A O 1
ATOM 609 N N . ARG A 1 80 ? 11.859 4.234 -1.72 1 98.31 80 ARG A N 1
ATOM 610 C CA . ARG A 1 80 ? 10.562 4.891 -1.781 1 98.31 80 ARG A CA 1
ATOM 611 C C . ARG A 1 80 ? 10.016 5.164 -0.383 1 98.31 80 ARG A C 1
ATOM 613 O O . ARG A 1 80 ? 10.242 4.375 0.54 1 98.31 80 ARG A O 1
ATOM 620 N N . MET A 1 81 ? 9.289 6.246 -0.232 1 98.56 81 MET A N 1
ATOM 621 C CA . MET A 1 81 ? 8.648 6.578 1.039 1 98.56 81 MET A CA 1
ATOM 622 C C . MET A 1 81 ? 7.23 7.086 0.818 1 98.56 81 MET A C 1
ATOM 624 O O . MET A 1 81 ? 6.996 7.941 -0.036 1 98.56 81 MET A O 1
ATOM 628 N N . GLU A 1 82 ? 6.34 6.508 1.511 1 98.44 82 GLU A N 1
ATOM 629 C CA . GLU A 1 82 ? 4.965 6.992 1.523 1 98.44 82 GLU A CA 1
ATOM 630 C C . GLU A 1 82 ? 4.785 8.117 2.537 1 98.44 82 GLU A C 1
ATOM 632 O O . GLU A 1 82 ? 5.207 7.996 3.688 1 98.44 82 GLU A O 1
ATOM 637 N N . VAL A 1 83 ? 4.168 9.133 2.1 1 98.38 83 VAL A N 1
ATOM 638 C CA . VAL A 1 83 ? 3.955 10.297 2.949 1 98.38 83 VAL A CA 1
ATOM 639 C C . VAL A 1 83 ? 2.561 10.242 3.568 1 98.38 83 VAL A C 1
ATOM 641 O O . VAL A 1 83 ? 1.574 9.992 2.869 1 98.38 83 VAL A O 1
ATOM 644 N N . GLY A 1 84 ? 2.445 10.469 4.785 1 94.44 84 GLY A N 1
ATOM 645 C CA . GLY A 1 84 ? 1.215 10.547 5.555 1 94.44 84 GLY A CA 1
ATOM 646 C C . GLY A 1 84 ? 1.381 10.102 6.996 1 94.44 84 GLY A C 1
ATOM 647 O O . GLY A 1 84 ? 2.283 9.32 7.309 1 94.44 84 GLY A O 1
ATOM 648 N N . PRO A 1 85 ? 0.709 10.75 7.883 1 94.44 85 PRO A N 1
ATOM 649 C CA . PRO A 1 85 ? -0.296 11.789 7.637 1 94.44 85 PRO A CA 1
ATOM 650 C C . PRO A 1 85 ? 0.323 13.156 7.371 1 94.44 85 PRO A C 1
ATOM 652 O O . PRO A 1 85 ? 1.514 13.359 7.621 1 94.44 85 PRO A O 1
ATOM 655 N N . MET A 1 86 ? -0.413 14.031 6.867 1 96.06 86 MET A N 1
ATOM 656 C CA . MET A 1 86 ? -0.157 15.461 6.711 1 96.06 86 MET A CA 1
ATOM 657 C C . MET A 1 86 ? -1.328 16.281 7.238 1 96.06 86 MET A C 1
ATOM 659 O O . MET A 1 86 ? -2.441 16.188 6.719 1 96.06 86 MET A O 1
ATOM 663 N N . LEU A 1 87 ? -1.116 17 8.258 1 96.81 87 LEU A N 1
ATOM 664 C CA . LEU A 1 87 ? -2.158 17.781 8.914 1 96.81 87 LEU A CA 1
ATOM 665 C C . LEU A 1 87 ? -1.616 19.125 9.375 1 96.81 87 LEU A C 1
ATOM 667 O O . LEU A 1 87 ? -0.558 19.203 10.008 1 96.81 87 LEU A O 1
ATOM 671 N N . VAL A 1 88 ? -2.244 20.156 9.008 1 97.19 88 VAL A N 1
ATOM 672 C CA . VAL A 1 88 ? -1.966 21.5 9.5 1 97.19 88 VAL A CA 1
ATOM 673 C C . VAL A 1 88 ? -3.256 22.141 10.008 1 97.19 88 VAL A C 1
ATOM 675 O O . VAL A 1 88 ? -4.254 22.203 9.289 1 97.19 88 VAL A O 1
ATOM 678 N N . MET A 1 89 ? -3.225 22.578 11.219 1 97.19 89 MET A N 1
ATOM 679 C CA . MET A 1 89 ? -4.395 23.203 11.836 1 97.19 89 MET A CA 1
ATOM 680 C C . MET A 1 89 ? -4.727 24.531 11.148 1 97.19 89 MET A C 1
ATOM 682 O O . MET A 1 89 ? -3.848 25.172 10.586 1 97.19 89 MET A O 1
ATOM 686 N N . PRO A 1 90 ? -6.012 24.906 11.234 1 96.25 90 PRO A N 1
ATOM 687 C CA . PRO A 1 90 ? -6.453 26.125 10.555 1 96.25 90 PRO A CA 1
ATOM 688 C C . PRO A 1 90 ? -5.633 27.344 10.953 1 96.25 90 PRO A C 1
ATOM 690 O O . PRO A 1 90 ? -5.297 28.172 10.094 1 96.25 90 PRO A O 1
ATOM 693 N N . GLU A 1 91 ? -5.238 27.422 12.156 1 95.12 91 GLU A N 1
ATOM 694 C CA . GLU A 1 91 ? -4.527 28.594 12.664 1 95.12 91 GLU A CA 1
ATOM 695 C C . GLU A 1 91 ? -3.123 28.688 12.078 1 95.12 91 GLU A C 1
ATOM 697 O O . GLU A 1 91 ? -2.477 29.734 12.156 1 95.12 91 GLU A O 1
ATOM 702 N N . ALA A 1 92 ? -2.641 27.656 11.5 1 95.81 92 ALA A N 1
ATOM 703 C CA . ALA A 1 92 ? -1.292 27.641 10.938 1 95.81 92 ALA A CA 1
ATOM 704 C C . ALA A 1 92 ? -1.332 27.562 9.414 1 95.81 92 ALA A C 1
ATOM 706 O O . ALA A 1 92 ? -0.289 27.469 8.758 1 95.81 92 ALA A O 1
ATOM 707 N N . GLN A 1 93 ? -2.486 27.5 8.805 1 93.56 93 GLN A N 1
ATOM 708 C CA . GLN A 1 93 ? -2.613 27.422 7.355 1 93.56 93 GLN A CA 1
ATOM 709 C C . GLN A 1 93 ? -2.279 28.766 6.703 1 93.56 93 GLN A C 1
ATOM 711 O O . GLN A 1 93 ? -2.523 29.828 7.281 1 93.56 93 GLN A O 1
ATOM 716 N N . GLY A 1 94 ? -1.687 28.625 5.496 1 92.25 94 GLY A N 1
ATOM 717 C CA . GLY A 1 94 ? -1.322 29.828 4.773 1 92.25 94 GLY A CA 1
ATOM 718 C C . GLY A 1 94 ? -0.095 30.516 5.344 1 92.25 94 GLY A C 1
ATOM 719 O O . GLY A 1 94 ? 0.159 31.688 5.051 1 92.25 94 GLY A O 1
ATOM 720 N N . THR A 1 95 ? 0.667 29.859 6.18 1 94.12 95 THR A N 1
ATOM 721 C CA . THR A 1 95 ? 1.81 30.469 6.859 1 94.12 95 THR A CA 1
ATOM 722 C C . THR A 1 95 ? 3.119 29.875 6.344 1 94.12 95 THR A C 1
ATOM 724 O O . THR A 1 95 ? 4.199 30.281 6.773 1 94.12 95 THR A O 1
ATOM 727 N N . GLY A 1 96 ? 3.029 28.875 5.484 1 95.75 96 GLY A N 1
ATOM 728 C CA . GLY A 1 96 ? 4.219 28.172 5.035 1 95.75 96 GLY A CA 1
ATOM 729 C C . GLY A 1 96 ? 4.527 26.938 5.867 1 95.75 96 GLY A C 1
ATOM 730 O O . GLY A 1 96 ? 5.484 26.219 5.582 1 95.75 96 GLY A O 1
ATOM 731 N N . THR A 1 97 ? 3.734 26.672 6.852 1 97.19 97 THR A N 1
ATOM 732 C CA . THR A 1 97 ? 3.945 25.562 7.77 1 97.19 97 THR A CA 1
ATOM 733 C C . THR A 1 97 ? 3.977 24.234 7.02 1 97.19 97 THR A C 1
ATOM 735 O O . THR A 1 97 ? 4.875 23.406 7.23 1 97.19 97 THR A O 1
ATOM 738 N N . ALA A 1 98 ? 3.051 24.031 6.152 1 97.69 98 ALA A N 1
ATOM 739 C CA . ALA A 1 98 ? 2.982 22.781 5.402 1 97.69 98 ALA A CA 1
ATOM 740 C C . ALA A 1 98 ? 4.25 22.562 4.582 1 97.69 98 ALA A C 1
ATOM 742 O O . ALA A 1 98 ? 4.832 21.469 4.605 1 97.69 98 ALA A O 1
ATOM 743 N N . ALA A 1 99 ? 4.664 23.562 3.924 1 97.44 99 ALA A N 1
ATOM 744 C CA . ALA A 1 99 ? 5.871 23.484 3.105 1 97.44 99 ALA A CA 1
ATOM 745 C C . ALA A 1 99 ? 7.094 23.172 3.965 1 97.44 99 ALA A C 1
ATOM 747 O O . ALA A 1 99 ? 7.941 22.375 3.578 1 97.44 99 ALA A O 1
ATOM 748 N N . ALA A 1 100 ? 7.18 23.797 5.066 1 97.75 100 ALA A N 1
ATOM 749 C CA . ALA A 1 100 ? 8.297 23.578 5.98 1 97.75 100 ALA A CA 1
ATOM 750 C C . ALA A 1 100 ? 8.32 22.125 6.473 1 97.75 100 ALA A C 1
ATOM 752 O O . ALA A 1 100 ? 9.391 21.547 6.625 1 97.75 100 ALA A O 1
ATOM 753 N N . LEU A 1 101 ? 7.164 21.578 6.777 1 98.38 101 LEU A N 1
ATOM 754 C CA . LEU A 1 101 ? 7.055 20.188 7.195 1 98.38 101 LEU A CA 1
ATOM 755 C C . LEU A 1 101 ? 7.516 19.25 6.086 1 98.38 101 LEU A C 1
ATOM 757 O O . LEU A 1 101 ? 8.289 18.312 6.336 1 98.38 101 LEU A O 1
ATOM 761 N N . VAL A 1 102 ? 7.086 19.469 4.855 1 98.19 102 VAL A N 1
ATOM 762 C CA . VAL A 1 102 ? 7.496 18.656 3.715 1 98.19 102 VAL A CA 1
ATOM 763 C C . VAL A 1 102 ? 9.008 18.75 3.539 1 98.19 102 VAL A C 1
ATOM 765 O O . VAL A 1 102 ? 9.672 17.734 3.309 1 98.19 102 VAL A O 1
ATOM 768 N N . ASP A 1 103 ? 9.539 19.906 3.68 1 97.44 103 ASP A N 1
ATOM 769 C CA . ASP A 1 103 ? 10.977 20.109 3.543 1 97.44 103 ASP A CA 1
ATOM 770 C C . ASP A 1 103 ? 11.742 19.297 4.582 1 97.44 103 ASP A C 1
ATOM 772 O O . ASP A 1 103 ? 12.766 18.688 4.266 1 97.44 103 ASP A O 1
ATOM 776 N N . ALA A 1 104 ? 11.258 19.312 5.773 1 98.06 104 ALA A N 1
ATOM 777 C CA . ALA A 1 104 ? 11.914 18.578 6.844 1 98.06 104 ALA A CA 1
ATOM 778 C C . ALA A 1 104 ? 11.914 17.078 6.555 1 98.06 104 ALA A C 1
ATOM 780 O O . ALA A 1 104 ? 12.945 16.422 6.664 1 98.06 104 ALA A O 1
ATOM 781 N N . LEU A 1 105 ? 10.766 16.531 6.195 1 98.44 105 LEU A N 1
ATOM 782 C CA . LEU A 1 105 ? 10.672 15.117 5.867 1 98.44 105 LEU A CA 1
ATOM 783 C C . LEU A 1 105 ? 11.562 14.773 4.68 1 98.44 105 LEU A C 1
ATOM 785 O O . LEU A 1 105 ? 12.234 13.742 4.676 1 98.44 105 LEU A O 1
ATOM 789 N N . THR A 1 106 ? 11.578 15.625 3.711 1 98.25 106 THR A N 1
ATOM 790 C CA . THR A 1 106 ? 12.367 15.422 2.502 1 98.25 106 THR A CA 1
ATOM 791 C C . THR A 1 106 ? 13.859 15.359 2.834 1 98.25 106 THR A C 1
ATOM 793 O O . THR A 1 106 ? 14.578 14.492 2.334 1 98.25 106 THR A O 1
ATOM 796 N N . ALA A 1 107 ? 14.312 16.281 3.619 1 97.56 107 ALA A N 1
ATOM 797 C CA . ALA A 1 107 ? 15.719 16.312 4.02 1 97.56 107 ALA A CA 1
ATOM 798 C C . ALA A 1 107 ? 16.125 15.008 4.691 1 97.56 107 ALA A C 1
ATOM 800 O O . ALA A 1 107 ? 17.188 14.453 4.395 1 97.56 107 ALA A O 1
ATOM 801 N N . GLU A 1 108 ? 15.289 14.523 5.574 1 97.38 108 GLU A N 1
ATOM 802 C CA . GLU A 1 108 ? 15.562 13.273 6.273 1 97.38 108 GLU A CA 1
ATOM 803 C C . GLU A 1 108 ? 15.531 12.086 5.312 1 97.38 108 GLU A C 1
ATOM 805 O O . GLU A 1 108 ? 16.359 11.18 5.414 1 97.38 108 GLU A O 1
ATOM 810 N N . ALA A 1 109 ? 14.547 12.07 4.461 1 98.06 109 ALA A N 1
ATOM 811 C CA . ALA A 1 109 ? 14.43 11.016 3.463 1 98.06 109 ALA A CA 1
ATOM 812 C C . ALA A 1 109 ? 15.688 10.938 2.598 1 98.06 109 ALA A C 1
ATOM 814 O O . ALA A 1 109 ? 16.219 9.844 2.357 1 98.06 109 ALA A O 1
ATOM 815 N N . ARG A 1 110 ? 16.203 12.031 2.168 1 97.44 110 ARG A N 1
ATOM 816 C CA . ARG A 1 110 ? 17.406 12.094 1.341 1 97.44 110 ARG A CA 1
ATOM 817 C C . ARG A 1 110 ? 18.609 11.531 2.082 1 97.44 110 ARG A C 1
ATOM 819 O O . ARG A 1 110 ? 19.453 10.844 1.486 1 97.44 110 ARG A O 1
ATOM 826 N N . ALA A 1 111 ? 18.656 11.789 3.277 1 96.88 111 ALA A N 1
ATOM 827 C CA . ALA A 1 111 ? 19.797 11.375 4.102 1 96.88 111 ALA A CA 1
ATOM 828 C C . ALA A 1 111 ? 19.891 9.852 4.176 1 96.88 111 ALA A C 1
ATOM 830 O O . ALA A 1 111 ? 20.938 9.305 4.512 1 96.88 111 ALA A O 1
ATOM 831 N N . VAL A 1 112 ? 18.781 9.141 3.916 1 96.06 112 VAL A N 1
ATOM 832 C CA . VAL A 1 112 ? 18.797 7.688 3.994 1 96.06 112 VAL A CA 1
ATOM 833 C C . VAL A 1 112 ? 18.578 7.09 2.605 1 96.06 112 VAL A C 1
ATOM 835 O O . VAL A 1 112 ? 18 6.012 2.473 1 96.06 112 VAL A O 1
ATOM 838 N N . ASP A 1 113 ? 18.781 7.809 1.609 1 95.12 113 ASP A N 1
ATOM 839 C CA . ASP A 1 113 ? 18.844 7.375 0.217 1 95.12 113 ASP A CA 1
ATOM 840 C C . ASP A 1 113 ? 17.453 7.07 -0.335 1 95.12 113 ASP A C 1
ATOM 842 O O . ASP A 1 113 ? 17.297 6.188 -1.179 1 95.12 113 ASP A O 1
ATOM 846 N N . VAL A 1 114 ? 16.484 7.617 0.247 1 97.94 114 VAL A N 1
ATOM 847 C CA . VAL A 1 114 ? 15.18 7.637 -0.402 1 97.94 114 VAL A CA 1
ATOM 848 C C . VAL A 1 114 ? 15.242 8.5 -1.659 1 97.94 114 VAL A C 1
ATOM 850 O O . VAL A 1 114 ? 15.805 9.602 -1.639 1 97.94 114 VAL A O 1
ATOM 853 N N . LEU A 1 115 ? 14.633 8.016 -2.738 1 98 115 LEU A N 1
ATOM 854 C CA . LEU A 1 115 ? 14.766 8.695 -4.023 1 98 115 LEU A CA 1
ATOM 855 C C . LEU A 1 115 ? 13.445 9.328 -4.441 1 98 115 LEU A C 1
ATOM 857 O O . LEU A 1 115 ? 13.398 10.141 -5.363 1 98 115 LEU A O 1
ATOM 861 N N . GLN A 1 116 ? 12.336 8.922 -3.781 1 98.44 116 GLN A N 1
ATOM 862 C CA . GLN A 1 116 ? 11.039 9.492 -4.137 1 98.44 116 GLN A CA 1
ATOM 863 C C . GLN A 1 116 ? 10.062 9.406 -2.967 1 98.44 116 GLN A C 1
ATOM 865 O O . GLN A 1 116 ? 10.102 8.453 -2.184 1 98.44 116 GLN A O 1
ATOM 870 N N . LEU A 1 117 ? 9.258 10.391 -2.848 1 98.69 117 LEU A N 1
ATOM 871 C CA . LEU A 1 117 ? 8.117 10.438 -1.941 1 98.69 117 LEU A CA 1
ATOM 872 C C . LEU A 1 117 ? 6.816 10.164 -2.691 1 98.69 117 LEU A C 1
ATOM 874 O O . LEU A 1 117 ? 6.641 10.609 -3.826 1 98.69 117 LEU A O 1
ATOM 878 N N . GLU A 1 118 ? 5.938 9.445 -2.059 1 98.62 118 GLU A N 1
ATOM 879 C CA . GLU A 1 118 ? 4.652 9.102 -2.66 1 98.62 118 GLU A CA 1
ATOM 880 C C . GLU A 1 118 ? 3.504 9.344 -1.686 1 98.62 118 GLU A C 1
ATOM 882 O O . GLU A 1 118 ? 3.666 9.172 -0.474 1 98.62 118 GLU A O 1
ATOM 887 N N . LEU A 1 119 ? 2.412 9.711 -2.23 1 98.12 119 LEU A N 1
ATOM 888 C CA . LEU A 1 119 ? 1.246 9.875 -1.371 1 98.12 119 LEU A CA 1
ATOM 889 C C . LEU A 1 119 ? -0.044 9.656 -2.154 1 98.12 119 LEU A C 1
ATOM 891 O O . LEU A 1 119 ? -0.019 9.562 -3.385 1 98.12 119 LEU A O 1
ATOM 895 N N . GLU A 1 120 ? -1.098 9.438 -1.453 1 96.81 120 GLU A N 1
ATOM 896 C CA . GLU A 1 120 ? -2.467 9.445 -1.961 1 96.81 120 GLU A CA 1
ATOM 897 C C . GLU A 1 120 ? -3.275 10.586 -1.342 1 96.81 120 GLU A C 1
ATOM 899 O O . GLU A 1 120 ? -3.164 10.852 -0.144 1 96.81 120 GLU A O 1
ATOM 904 N N . VAL A 1 121 ? -4.035 11.266 -2.166 1 96.75 121 VAL A N 1
ATOM 905 C CA . VAL A 1 121 ? -4.824 12.406 -1.713 1 96.75 121 VAL A CA 1
ATOM 906 C C . VAL A 1 121 ? -6.219 12.344 -2.338 1 96.75 121 VAL A C 1
ATOM 908 O O . VAL A 1 121 ? -6.363 12.008 -3.516 1 96.75 121 VAL A O 1
ATOM 911 N N . ALA A 1 122 ? -7.211 12.695 -1.536 1 95.5 122 ALA A N 1
ATOM 912 C CA . ALA A 1 122 ? -8.57 12.703 -2.061 1 95.5 122 ALA A CA 1
ATOM 913 C C . ALA A 1 122 ? -8.68 13.586 -3.299 1 95.5 122 ALA A C 1
ATOM 915 O O . ALA A 1 122 ? -8.203 14.719 -3.303 1 95.5 122 ALA A O 1
ATOM 916 N N . SER A 1 123 ? -9.32 13.055 -4.336 1 96.06 123 SER A N 1
ATOM 917 C CA . SER A 1 123 ? -9.375 13.734 -5.629 1 96.06 123 SER A CA 1
ATOM 918 C C . SER A 1 123 ? -10.164 15.039 -5.539 1 96.06 123 SER A C 1
ATOM 920 O O . SER A 1 123 ? -10.016 15.914 -6.395 1 96.06 123 SER A O 1
ATOM 922 N N . ASP A 1 124 ? -11 15.188 -4.52 1 94.25 124 ASP A N 1
ATOM 923 C CA . ASP A 1 124 ? -11.82 16.391 -4.371 1 94.25 124 ASP A CA 1
ATOM 924 C C . ASP A 1 124 ? -11.164 17.391 -3.422 1 94.25 124 ASP A C 1
ATOM 926 O O . ASP A 1 124 ? -11.75 18.422 -3.109 1 94.25 124 ASP A O 1
ATOM 930 N N . ASN A 1 125 ? -10 17.078 -2.895 1 94.25 125 ASN A N 1
ATOM 931 C CA . ASN A 1 125 ? -9.258 17.969 -2.025 1 94.25 125 ASN A CA 1
ATOM 932 C C . ASN A 1 125 ? -8.359 18.906 -2.828 1 94.25 125 ASN A C 1
ATOM 934 O O . ASN A 1 125 ? -7.137 18.797 -2.779 1 94.25 125 ASN A O 1
ATOM 938 N N . SER A 1 126 ? -9 19.844 -3.459 1 95.94 126 SER A N 1
ATOM 939 C CA . SER A 1 126 ? -8.312 20.719 -4.402 1 95.94 126 SER A CA 1
ATOM 940 C C . SER A 1 126 ? -7.211 21.516 -3.713 1 95.94 126 SER A C 1
ATOM 942 O O . SER A 1 126 ? -6.164 21.781 -4.309 1 95.94 126 SER A O 1
ATOM 944 N N . ARG A 1 127 ? -7.426 21.875 -2.529 1 93.94 127 ARG A N 1
ATOM 945 C CA . ARG A 1 127 ? -6.438 22.641 -1.79 1 93.94 127 ARG A CA 1
ATOM 946 C C . ARG A 1 127 ? -5.172 21.828 -1.545 1 93.94 127 ARG A C 1
ATOM 948 O O . ARG A 1 127 ? -4.062 22.312 -1.787 1 93.94 127 ARG A O 1
ATOM 955 N N . ALA A 1 128 ? -5.32 20.625 -1.078 1 95.44 128 ALA A N 1
ATOM 956 C CA . ALA A 1 128 ? -4.168 19.766 -0.829 1 95.44 128 ALA A CA 1
ATOM 957 C C . ALA A 1 128 ? -3.436 19.438 -2.127 1 95.44 128 ALA A C 1
ATOM 959 O O . ALA A 1 128 ? -2.203 19.469 -2.176 1 95.44 128 ALA A O 1
ATOM 960 N N . ILE A 1 129 ? -4.199 19.156 -3.174 1 97.44 129 ILE A N 1
ATOM 961 C CA . ILE A 1 129 ? -3.623 18.844 -4.477 1 97.44 129 ILE A CA 1
ATOM 962 C C . ILE A 1 129 ? -2.775 20.016 -4.969 1 97.44 129 ILE A C 1
ATOM 964 O O . ILE A 1 129 ? -1.643 19.828 -5.414 1 97.44 129 ILE A O 1
ATOM 968 N N . ALA A 1 130 ? -3.312 21.188 -4.883 1 97.5 130 ALA A N 1
ATOM 969 C CA . ALA A 1 130 ? -2.588 22.391 -5.293 1 97.5 130 ALA A CA 1
ATOM 970 C C . ALA A 1 130 ? -1.301 22.547 -4.492 1 97.5 130 ALA A C 1
ATOM 972 O O . ALA A 1 130 ? -0.254 22.891 -5.051 1 97.5 130 ALA A O 1
ATOM 973 N N . PHE A 1 131 ? -1.416 22.359 -3.275 1 97.5 131 PHE A N 1
ATOM 974 C CA . PHE A 1 131 ? -0.248 22.453 -2.408 1 97.5 131 PHE A CA 1
ATOM 975 C C . PHE A 1 131 ? 0.816 21.438 -2.828 1 97.5 131 PHE A C 1
ATOM 977 O O . PHE A 1 131 ? 1.986 21.797 -2.988 1 97.5 131 PHE A O 1
ATOM 984 N N . TYR A 1 132 ? 0.43 20.109 -2.959 1 98.12 132 TYR A N 1
ATOM 985 C CA . TYR A 1 132 ? 1.387 19.078 -3.305 1 98.12 132 TYR A CA 1
ATOM 986 C C . TYR A 1 132 ? 2.043 19.359 -4.648 1 98.12 132 TYR A C 1
ATOM 988 O O . TYR A 1 132 ? 3.248 19.156 -4.816 1 98.12 132 TYR A O 1
ATOM 996 N N . ARG A 1 133 ? 1.272 19.828 -5.594 1 98.25 133 ARG A N 1
ATOM 997 C CA . ARG A 1 133 ? 1.847 20.219 -6.875 1 98.25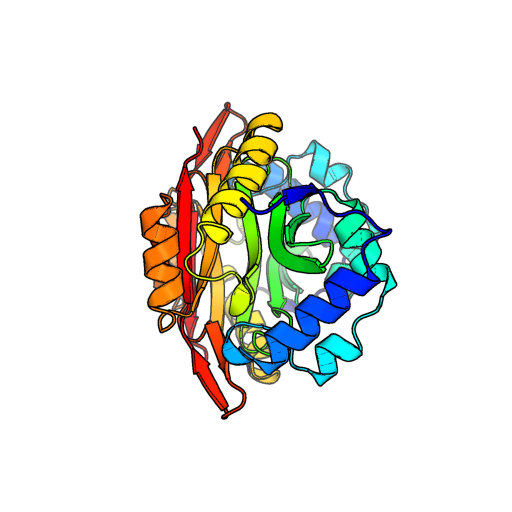 133 ARG A CA 1
ATOM 998 C C . ARG A 1 133 ? 2.883 21.328 -6.695 1 98.25 133 ARG A C 1
ATOM 1000 O O . ARG A 1 133 ? 3.959 21.281 -7.293 1 98.25 133 ARG A O 1
ATOM 1007 N N . LYS A 1 134 ? 2.533 22.266 -5.902 1 97.56 134 LYS A N 1
ATOM 1008 C CA . LYS A 1 134 ? 3.41 23.406 -5.66 1 97.56 134 LYS A CA 1
ATOM 1009 C C . LYS A 1 134 ? 4.746 22.969 -5.074 1 97.56 134 LYS A C 1
ATOM 1011 O O . LYS A 1 134 ? 5.789 23.547 -5.383 1 97.56 134 LYS A O 1
ATOM 1016 N N . VAL A 1 135 ? 4.707 21.984 -4.262 1 97.38 135 VAL A N 1
ATOM 1017 C CA . VAL A 1 135 ? 5.934 21.578 -3.584 1 97.38 135 VAL A CA 1
ATOM 1018 C C . VAL A 1 135 ? 6.605 20.453 -4.363 1 97.38 135 VAL A C 1
ATOM 1020 O O . VAL A 1 135 ? 7.5 19.781 -3.842 1 97.38 135 VAL A O 1
ATOM 1023 N N . GLY A 1 136 ? 6.141 20.062 -5.555 1 97.69 136 GLY A N 1
ATOM 1024 C CA . GLY A 1 136 ? 6.941 19.266 -6.465 1 97.69 136 GLY A CA 1
ATOM 1025 C C . GLY A 1 136 ? 6.348 17.891 -6.723 1 97.69 136 GLY A C 1
ATOM 1026 O O . GLY A 1 136 ? 6.953 17.062 -7.418 1 97.69 136 GLY A O 1
ATOM 1027 N N . PHE A 1 137 ? 5.191 17.609 -6.176 1 98.38 137 PHE A N 1
ATOM 1028 C CA . PHE A 1 137 ? 4.535 16.328 -6.48 1 98.38 137 PHE A CA 1
ATOM 1029 C C . PHE A 1 137 ? 3.832 16.406 -7.832 1 98.38 137 PHE A C 1
ATOM 1031 O O . PHE A 1 137 ? 3.334 17.453 -8.227 1 98.38 137 PHE A O 1
ATOM 1038 N N . GLU A 1 138 ? 3.795 15.258 -8.453 1 97.69 138 GLU A N 1
ATOM 1039 C CA . GLU A 1 138 ? 3.074 15.094 -9.711 1 97.69 138 GLU A CA 1
ATOM 1040 C C . GLU A 1 138 ? 2.104 13.922 -9.641 1 97.69 138 GLU A C 1
ATOM 1042 O O . GLU A 1 138 ? 2.398 12.898 -9.016 1 97.69 138 GLU A O 1
ATOM 1047 N N . GLU A 1 139 ? 1.021 14.023 -10.328 1 97.12 139 GLU A N 1
ATOM 1048 C CA . GLU A 1 139 ? 0.035 12.945 -10.375 1 97.12 139 GLU A CA 1
ATOM 1049 C C . GLU A 1 139 ? 0.554 11.758 -11.172 1 97.12 139 GLU A C 1
ATOM 1051 O O . GLU A 1 139 ? 1.111 11.93 -12.258 1 97.12 139 GLU A O 1
ATOM 1056 N N . THR A 1 140 ? 0.367 10.594 -10.648 1 96.56 140 THR A N 1
ATOM 1057 C CA . THR A 1 140 ? 0.859 9.398 -11.32 1 96.56 140 THR A CA 1
ATOM 1058 C C . THR A 1 140 ? -0.283 8.422 -11.586 1 96.56 140 THR A C 1
ATOM 1060 O O . THR A 1 140 ? -0.108 7.434 -12.312 1 96.56 140 THR A O 1
ATOM 1063 N N . GLY A 1 141 ? -1.399 8.68 -11.031 1 96.06 141 GLY A N 1
ATOM 1064 C CA . GLY A 1 141 ? -2.527 7.785 -11.242 1 96.06 141 GLY A CA 1
ATOM 1065 C C . GLY A 1 141 ? -3.729 8.133 -10.383 1 96.06 141 GLY A C 1
ATOM 1066 O O . GLY A 1 141 ? -3.738 9.156 -9.703 1 96.06 141 GLY A O 1
ATOM 1067 N N . ARG A 1 142 ? -4.746 7.293 -10.539 1 96.31 142 ARG A N 1
ATOM 1068 C CA . ARG A 1 142 ? -5.992 7.465 -9.805 1 96.31 142 ARG A CA 1
ATOM 1069 C C . ARG A 1 142 ? -6.496 6.133 -9.258 1 96.31 142 ARG A C 1
ATOM 1071 O O . ARG A 1 142 ? -6.457 5.117 -9.953 1 96.31 142 ARG A O 1
ATOM 1078 N N . ILE A 1 143 ? -6.809 6.145 -7.988 1 96.75 143 ILE A N 1
ATOM 1079 C CA . ILE A 1 143 ? -7.453 5 -7.355 1 96.75 143 ILE A CA 1
ATOM 1080 C C . ILE A 1 143 ? -8.961 5.25 -7.254 1 96.75 143 ILE A C 1
ATOM 1082 O O . ILE A 1 143 ? -9.406 6.047 -6.43 1 96.75 143 ILE A O 1
ATOM 1086 N N . VAL A 1 144 ? -9.68 4.578 -8.039 1 96.44 144 VAL A N 1
ATOM 1087 C CA . VAL A 1 144 ? -11.125 4.742 -8.078 1 96.44 144 VAL A CA 1
ATOM 1088 C C . VAL A 1 144 ? -11.75 4.055 -6.863 1 96.44 144 VAL A C 1
ATOM 1090 O O . VAL A 1 144 ? -11.336 2.961 -6.477 1 96.44 144 VAL A O 1
ATOM 1093 N N . ARG A 1 145 ? -12.797 4.703 -6.273 1 96.62 145 ARG A N 1
ATOM 1094 C CA . ARG A 1 145 ? -13.477 4.176 -5.094 1 96.62 145 ARG A CA 1
ATOM 1095 C C . ARG A 1 145 ? -12.469 3.795 -4.008 1 96.62 145 ARG A C 1
ATOM 1097 O O . ARG A 1 145 ? -12.547 2.703 -3.441 1 96.62 145 ARG A O 1
ATOM 1104 N N . SER A 1 146 ? -11.57 4.707 -3.789 1 96.56 146 SER A N 1
ATOM 1105 C CA . SER A 1 146 ? -10.469 4.43 -2.879 1 96.56 146 SER A CA 1
ATOM 1106 C C . SER A 1 146 ? -10.953 4.316 -1.438 1 96.56 146 SER A C 1
ATOM 1108 O O . SER A 1 146 ? -10.469 3.471 -0.68 1 96.56 146 SER A O 1
ATOM 1110 N N . VAL A 1 147 ? -11.883 5.121 -1.074 1 96.19 147 VAL A N 1
ATOM 1111 C CA . VAL A 1 147 ? -12.289 5.238 0.322 1 96.19 147 VAL A CA 1
ATOM 1112 C C . VAL A 1 147 ? -13.812 5.328 0.408 1 96.19 147 VAL A C 1
ATOM 1114 O O . VAL A 1 147 ? -14.438 6.105 -0.315 1 96.19 147 VAL A O 1
ATOM 1117 N N . ARG A 1 148 ? -14.391 4.57 1.272 1 93.75 148 ARG A N 1
ATOM 1118 C CA . ARG A 1 148 ? -15.812 4.711 1.576 1 93.75 148 ARG A CA 1
ATOM 1119 C C . ARG A 1 148 ? -16.062 5.891 2.506 1 93.75 148 ARG A C 1
ATOM 1121 O O . ARG A 1 148 ? -15.383 6.039 3.525 1 93.75 148 ARG A O 1
ATOM 1128 N N . THR A 1 149 ? -17.031 6.672 2.176 1 89.94 149 THR A N 1
ATOM 1129 C CA . THR A 1 149 ? -17.344 7.832 3.004 1 89.94 149 THR A CA 1
ATOM 1130 C C . THR A 1 149 ? -18.359 7.461 4.086 1 89.94 149 THR A C 1
ATOM 1132 O O . THR A 1 149 ? -18.953 6.379 4.051 1 89.94 149 THR A O 1
ATOM 1135 N N . GLU A 1 150 ? -18.469 8.305 5.031 1 82 150 GLU A N 1
ATOM 1136 C CA . GLU A 1 150 ? -19.422 8.07 6.113 1 82 150 GLU A CA 1
ATOM 1137 C C . GLU A 1 150 ? -20.859 8.023 5.586 1 82 150 GLU A C 1
ATOM 1139 O O . GLU A 1 150 ? -21.703 7.332 6.148 1 82 150 GLU A O 1
ATOM 1144 N N . SER A 1 151 ? -21.109 8.703 4.48 1 83.69 151 SER A N 1
ATOM 1145 C CA . SER A 1 151 ? -22.453 8.758 3.9 1 83.69 151 SER A CA 1
ATOM 1146 C C . SER A 1 151 ? -22.719 7.539 3.018 1 83.69 151 SER A C 1
ATOM 1148 O O . SER A 1 151 ? -23.812 7.387 2.479 1 83.69 151 SER A O 1
ATOM 1150 N N . GLY A 1 152 ? -21.75 6.656 2.854 1 85.19 152 GLY A N 1
ATOM 1151 C CA . GLY A 1 152 ? -21.922 5.418 2.111 1 85.19 152 GLY A CA 1
ATOM 1152 C C . GLY A 1 152 ? -21.406 5.492 0.69 1 85.19 152 GLY A C 1
ATOM 1153 O O . GLY A 1 152 ? -21.312 4.473 0.002 1 85.19 152 GLY A O 1
ATOM 1154 N N . GLY A 1 153 ? -21.047 6.613 0.199 1 92.94 153 GLY A N 1
ATOM 1155 C CA . GLY A 1 153 ? -20.453 6.754 -1.114 1 92.94 153 GLY A CA 1
ATOM 1156 C C . GLY A 1 153 ? -18.953 6.488 -1.113 1 92.94 153 GLY A C 1
ATOM 1157 O O . GLY A 1 153 ? -18.422 5.914 -0.161 1 92.94 153 GLY A O 1
ATOM 1158 N N . PHE A 1 154 ? -18.328 6.691 -2.268 1 95.5 154 PHE A N 1
ATOM 1159 C CA . PHE A 1 154 ? -16.891 6.469 -2.41 1 95.5 154 PHE A CA 1
ATOM 1160 C C . PHE A 1 154 ? -16.188 7.734 -2.891 1 95.5 154 PHE A C 1
ATOM 1162 O O . PHE A 1 154 ? -16.781 8.547 -3.602 1 95.5 154 PHE A O 1
ATOM 1169 N N . LEU A 1 155 ? -15.008 7.836 -2.473 1 95.31 155 LEU A N 1
ATOM 1170 C CA . LEU A 1 155 ? -14.117 8.875 -2.98 1 95.31 155 LEU A CA 1
ATOM 1171 C C . LEU A 1 155 ? -12.93 8.258 -3.709 1 95.31 155 LEU A C 1
ATOM 1173 O O . LEU A 1 155 ? -12.406 7.219 -3.291 1 95.31 155 LEU A O 1
ATOM 1177 N N . ASP A 1 156 ? -12.562 8.914 -4.797 1 96.75 156 ASP A N 1
ATOM 1178 C CA . ASP A 1 156 ? -11.32 8.555 -5.477 1 96.75 156 ASP A CA 1
ATOM 1179 C C . ASP A 1 156 ? -10.117 9.227 -4.812 1 96.75 156 ASP A C 1
ATOM 1181 O O . ASP A 1 156 ? -10.25 10.297 -4.211 1 96.75 156 ASP A O 1
ATOM 1185 N N . ASP A 1 157 ? -9 8.57 -4.926 1 97.19 157 ASP A N 1
ATOM 1186 C CA . ASP A 1 157 ? -7.738 9.219 -4.59 1 97.19 157 ASP A CA 1
ATOM 1187 C C . ASP A 1 157 ? -6.875 9.414 -5.836 1 97.19 157 ASP A C 1
ATOM 1189 O O . ASP A 1 157 ? -6.965 8.633 -6.785 1 97.19 157 ASP A O 1
ATOM 1193 N N . LEU A 1 158 ? -6.121 10.461 -5.773 1 97.56 158 LEU A N 1
ATOM 1194 C CA . LEU A 1 158 ? -5.008 10.609 -6.703 1 97.56 158 LEU A CA 1
ATOM 1195 C C . LEU A 1 158 ? -3.717 10.07 -6.094 1 97.56 158 LEU A C 1
ATOM 1197 O O . LEU A 1 158 ? -3.439 10.305 -4.918 1 97.56 158 LEU A O 1
ATOM 1201 N N . SER A 1 159 ? -2.982 9.352 -6.852 1 97.75 159 SER A N 1
ATOM 1202 C CA . SER A 1 159 ? -1.607 9.008 -6.504 1 97.75 159 SER A CA 1
ATOM 1203 C C . SER A 1 159 ? -0.634 10.078 -6.984 1 97.75 159 SER A C 1
ATOM 1205 O O . SER A 1 159 ? -0.704 10.516 -8.133 1 97.75 159 SER A O 1
ATOM 1207 N N . MET A 1 160 ? 0.259 10.516 -6.102 1 98.25 160 MET A N 1
ATOM 1208 C CA . MET A 1 160 ? 1.245 11.531 -6.465 1 98.25 160 MET A CA 1
ATOM 1209 C C . MET A 1 160 ? 2.643 11.117 -6.02 1 98.25 160 MET A C 1
ATOM 1211 O O . MET A 1 160 ? 2.793 10.32 -5.09 1 98.25 160 MET A O 1
ATOM 1215 N N . MET A 1 161 ? 3.553 11.656 -6.715 1 98.31 161 MET A N 1
ATOM 1216 C CA . MET A 1 161 ? 4.945 11.336 -6.418 1 98.31 161 MET A CA 1
ATOM 1217 C C . MET A 1 161 ? 5.836 12.562 -6.59 1 98.31 161 MET A C 1
ATOM 1219 O O . MET A 1 161 ? 5.562 13.422 -7.43 1 98.31 161 MET A O 1
ATOM 1223 N N . ARG A 1 162 ? 6.805 12.641 -5.824 1 98.38 162 ARG A N 1
ATOM 1224 C CA . ARG A 1 162 ? 7.855 13.648 -5.922 1 98.38 162 ARG A CA 1
ATOM 1225 C C . ARG A 1 162 ? 9.234 13 -5.973 1 98.38 162 ARG A C 1
ATOM 1227 O O . ARG A 1 162 ? 9.617 12.281 -5.055 1 98.38 162 ARG A O 1
ATOM 1234 N N . ARG A 1 163 ? 10.023 13.281 -6.992 1 97.56 163 ARG A N 1
ATOM 1235 C CA . ARG A 1 163 ? 11.375 12.758 -7.125 1 97.56 163 ARG A CA 1
ATOM 1236 C C . ARG A 1 163 ? 12.359 13.562 -6.273 1 97.56 163 ARG A C 1
ATOM 1238 O O . ARG A 1 163 ? 12.297 14.789 -6.238 1 97.56 163 ARG A O 1
ATOM 1245 N N . LEU A 1 164 ? 13.102 12.93 -5.508 1 97.12 164 LEU A N 1
ATOM 1246 C CA . LEU A 1 164 ? 14.109 13.578 -4.68 1 97.12 164 LEU A CA 1
ATOM 1247 C C . LEU A 1 164 ? 15.492 13.469 -5.324 1 97.12 164 LEU A C 1
ATOM 1249 O O . LEU A 1 164 ? 16.422 14.18 -4.941 1 97.12 164 LEU A O 1
ATOM 1253 N N . GLY A 1 165 ? 15.805 12.547 -6.223 1 78.81 165 GLY A N 1
ATOM 1254 C CA . GLY A 1 165 ? 17.062 12.336 -6.918 1 78.81 165 GLY A CA 1
ATOM 1255 C C . GLY A 1 165 ? 16.891 11.805 -8.328 1 78.81 165 GLY A C 1
ATOM 1256 O O . GLY A 1 165 ? 15.805 11.344 -8.688 1 78.81 165 GLY A O 1
ATOM 1257 N N . MET B 1 1 ? -7.961 -30.703 -14.828 1 70.25 1 MET B N 1
ATOM 1258 C CA . MET B 1 1 ? -8.203 -29.406 -14.219 1 70.25 1 MET B CA 1
ATOM 1259 C C . MET B 1 1 ? -7.57 -29.328 -12.836 1 70.25 1 MET B C 1
ATOM 1261 O O . MET B 1 1 ? -7.664 -30.266 -12.047 1 70.25 1 MET B O 1
ATOM 1265 N N . PRO B 1 2 ? -6.707 -28.266 -12.531 1 85.81 2 PRO B N 1
ATOM 1266 C CA . PRO B 1 2 ? -6.051 -28.25 -11.219 1 85.81 2 PRO B CA 1
ATOM 1267 C C . PRO B 1 2 ? -7.047 -28.172 -10.062 1 85.81 2 PRO B C 1
ATOM 1269 O O . PRO B 1 2 ? -8.172 -27.703 -10.242 1 85.81 2 PRO B O 1
ATOM 1272 N N . ASP B 1 3 ? -6.738 -28.875 -9.07 1 94.75 3 ASP B N 1
ATOM 1273 C CA . ASP B 1 3 ? -7.48 -28.75 -7.82 1 94.75 3 ASP B CA 1
ATOM 1274 C C . ASP B 1 3 ? -7.137 -27.438 -7.109 1 94.75 3 ASP B C 1
ATOM 1276 O O . ASP B 1 3 ? -5.992 -27.234 -6.703 1 94.75 3 ASP B O 1
ATOM 1280 N N . ILE B 1 4 ? -8.148 -26.562 -7.004 1 98.12 4 ILE B N 1
ATOM 1281 C CA . ILE B 1 4 ? -7.941 -25.266 -6.355 1 98.12 4 ILE B CA 1
ATOM 1282 C C . ILE B 1 4 ? -8.516 -25.312 -4.941 1 98.12 4 ILE B C 1
ATOM 1284 O O . ILE B 1 4 ? -9.672 -25.688 -4.742 1 98.12 4 ILE B O 1
ATOM 1288 N N . ALA B 1 5 ? -7.727 -24.938 -3.992 1 97.94 5 ALA B N 1
ATOM 1289 C CA . ALA B 1 5 ? -8.203 -24.922 -2.611 1 97.94 5 ALA B CA 1
ATOM 1290 C C . ALA B 1 5 ? -7.5 -23.844 -1.799 1 97.94 5 ALA B C 1
ATOM 1292 O O . ALA B 1 5 ? -6.395 -23.406 -2.145 1 97.94 5 ALA B O 1
ATOM 1293 N N . ARG B 1 6 ? -8.18 -23.469 -0.731 1 98.44 6 ARG B N 1
ATOM 1294 C CA . ARG B 1 6 ? -7.551 -22.562 0.226 1 98.44 6 ARG B CA 1
ATOM 1295 C C . ARG B 1 6 ? -6.395 -23.234 0.943 1 98.44 6 ARG B C 1
ATOM 1297 O O . ARG B 1 6 ? -6.5 -24.406 1.342 1 98.44 6 ARG B O 1
ATOM 1304 N N . LEU B 1 7 ? -5.277 -22.578 1.046 1 98.56 7 LEU B N 1
ATOM 1305 C CA . LEU B 1 7 ? -4.152 -23.078 1.825 1 98.56 7 LEU B CA 1
ATOM 1306 C C . LEU B 1 7 ? -4.289 -22.688 3.293 1 98.56 7 LEU B C 1
ATOM 1308 O O . LEU B 1 7 ? -4.852 -21.641 3.611 1 98.56 7 LEU B O 1
ATOM 1312 N N . GLY B 1 8 ? -3.842 -23.531 4.184 1 98.38 8 GLY B N 1
ATOM 1313 C CA . GLY B 1 8 ? -3.795 -23.266 5.613 1 98.38 8 GLY B CA 1
ATOM 1314 C C . GLY B 1 8 ? -2.408 -23.438 6.207 1 98.38 8 GLY B C 1
ATOM 1315 O O . GLY B 1 8 ? -1.442 -23.672 5.48 1 98.38 8 GLY B O 1
ATOM 1316 N N . PRO B 1 9 ? -2.311 -23.203 7.504 1 98.38 9 PRO B N 1
ATOM 1317 C CA . PRO B 1 9 ? -1.006 -23.281 8.164 1 98.38 9 PRO B CA 1
ATOM 1318 C C . PRO B 1 9 ? -0.31 -24.625 7.934 1 98.38 9 PRO B C 1
ATOM 1320 O O . PRO B 1 9 ? 0.922 -24.688 7.922 1 98.38 9 PRO B O 1
ATOM 1323 N N . GLU B 1 10 ? -1.028 -25.656 7.695 1 97.69 10 GLU B N 1
ATOM 1324 C CA . GLU B 1 10 ? -0.469 -26.984 7.465 1 97.69 10 GLU B CA 1
ATOM 1325 C C . GLU B 1 10 ? 0.227 -27.062 6.109 1 97.69 10 GLU B C 1
ATOM 1327 O O . GLU B 1 10 ? 1.009 -27.984 5.859 1 97.69 10 GLU B O 1
ATOM 1332 N N . ASP B 1 11 ? -0 -26.094 5.238 1 98.31 11 ASP B N 1
ATOM 1333 C CA . ASP B 1 11 ? 0.569 -26.109 3.896 1 98.31 11 ASP B CA 1
ATOM 1334 C C . ASP B 1 11 ? 1.858 -25.297 3.842 1 98.31 11 ASP B C 1
ATOM 1336 O O . ASP B 1 11 ? 2.406 -25.062 2.762 1 98.31 11 ASP B O 1
ATOM 1340 N N . VAL B 1 12 ? 2.383 -24.844 4.973 1 98.31 12 VAL B N 1
ATOM 1341 C CA . VAL B 1 12 ? 3.457 -23.859 5.039 1 98.31 12 VAL B CA 1
ATOM 1342 C C . VAL B 1 12 ? 4.691 -24.391 4.309 1 98.31 12 VAL B C 1
ATOM 1344 O O . VAL B 1 12 ? 5.348 -23.656 3.576 1 98.31 12 VAL B O 1
ATOM 1347 N N . ASP B 1 13 ? 5.047 -25.672 4.426 1 97.56 13 ASP B N 1
ATOM 1348 C CA . ASP B 1 13 ? 6.238 -26.234 3.789 1 97.56 13 ASP B CA 1
ATOM 1349 C C . ASP B 1 13 ? 6.09 -26.25 2.27 1 97.56 13 ASP B C 1
ATOM 1351 O O . ASP B 1 13 ? 7.012 -25.859 1.547 1 97.56 13 ASP B O 1
ATOM 1355 N N . ALA B 1 14 ? 4.98 -26.734 1.814 1 98 14 ALA B N 1
ATOM 1356 C CA . ALA B 1 14 ? 4.73 -26.781 0.376 1 98 14 ALA B CA 1
ATOM 1357 C C . ALA B 1 14 ? 4.742 -25.391 -0.23 1 98 14 ALA B C 1
ATOM 1359 O O . ALA B 1 14 ? 5.301 -25.172 -1.311 1 98 14 ALA B O 1
ATOM 1360 N N . TYR B 1 15 ? 4.137 -24.453 0.466 1 98.12 15 TYR B N 1
ATOM 1361 C CA . TYR B 1 15 ? 4.094 -23.062 -0.005 1 98.12 15 TYR B CA 1
ATOM 1362 C C . TYR B 1 15 ? 5.496 -22.484 -0.091 1 98.12 15 TYR B C 1
ATOM 1364 O O . TYR B 1 15 ? 5.859 -21.875 -1.104 1 98.12 15 TYR B O 1
ATOM 1372 N N . ARG B 1 16 ? 6.258 -22.609 0.982 1 97.31 16 ARG B N 1
ATOM 1373 C CA . ARG B 1 16 ? 7.605 -22.047 1.012 1 97.31 16 ARG B CA 1
ATOM 1374 C C . ARG B 1 16 ? 8.477 -22.656 -0.084 1 97.31 16 ARG B C 1
ATOM 1376 O O . ARG B 1 16 ? 9.266 -21.953 -0.72 1 97.31 16 ARG B O 1
ATOM 1383 N N . ALA B 1 17 ? 8.336 -23.938 -0.29 1 96.69 17 ALA B N 1
ATOM 1384 C CA . ALA B 1 17 ? 9.094 -24.609 -1.347 1 96.69 17 ALA B CA 1
ATOM 1385 C C . ALA B 1 17 ? 8.727 -24.047 -2.719 1 96.69 17 ALA B C 1
ATOM 1387 O O . ALA B 1 17 ? 9.609 -23.766 -3.539 1 96.69 17 ALA B O 1
ATOM 1388 N N . LEU B 1 18 ? 7.484 -23.891 -2.949 1 97.62 18 LEU B N 1
ATOM 1389 C CA . LEU B 1 18 ? 7.023 -23.328 -4.211 1 97.62 18 LEU B CA 1
ATOM 1390 C C . LEU B 1 18 ? 7.555 -21.906 -4.395 1 97.62 18 LEU B C 1
ATOM 1392 O O . LEU B 1 18 ? 8.031 -21.547 -5.477 1 97.62 18 LEU B O 1
ATOM 1396 N N . PHE B 1 19 ? 7.414 -21.125 -3.369 1 96.81 19 PHE B N 1
ATOM 1397 C CA . PHE B 1 19 ? 7.84 -19.734 -3.4 1 96.81 19 PHE B CA 1
ATOM 1398 C C . PHE B 1 19 ? 9.32 -19.641 -3.744 1 96.81 19 PHE B C 1
ATOM 1400 O O . PHE B 1 19 ? 9.711 -18.859 -4.621 1 96.81 19 PHE B O 1
ATOM 1407 N N . LEU B 1 20 ? 10.148 -20.438 -3.109 1 96 20 LEU B N 1
ATOM 1408 C CA . LEU B 1 20 ? 11.586 -20.406 -3.346 1 96 20 LEU B CA 1
ATOM 1409 C C . LEU B 1 20 ? 11.914 -20.859 -4.766 1 96 20 LEU B C 1
ATOM 1411 O O . LEU B 1 20 ? 12.781 -20.297 -5.422 1 96 20 LEU B O 1
ATOM 1415 N N . ARG B 1 21 ? 11.242 -21.828 -5.215 1 96.25 21 ARG B N 1
ATOM 1416 C CA . ARG B 1 21 ? 11.422 -22.266 -6.598 1 96.25 21 ARG B CA 1
ATOM 1417 C C . ARG B 1 21 ? 11.047 -21.156 -7.574 1 96.25 21 ARG B C 1
ATOM 1419 O O . ARG B 1 21 ? 11.758 -20.938 -8.555 1 96.25 21 ARG B O 1
ATOM 1426 N N . GLY B 1 22 ? 9.93 -20.531 -7.324 1 95.69 22 GLY B N 1
ATOM 1427 C CA . GLY B 1 22 ? 9.523 -19.406 -8.141 1 95.69 22 GLY B CA 1
ATOM 1428 C C . GLY B 1 22 ? 10.539 -18.281 -8.164 1 95.69 22 GLY B C 1
ATOM 1429 O O . GLY B 1 22 ? 10.836 -17.719 -9.219 1 95.69 22 GLY B O 1
ATOM 1430 N N . LEU B 1 23 ? 11.016 -17.984 -6.953 1 93.81 23 LEU B N 1
ATOM 1431 C CA . LEU B 1 23 ? 12.031 -16.938 -6.824 1 93.81 23 LEU B CA 1
ATOM 1432 C C . LEU B 1 23 ? 13.25 -17.266 -7.684 1 93.81 23 LEU B C 1
ATOM 1434 O O . LEU B 1 23 ? 13.812 -16.375 -8.32 1 93.81 23 LEU B O 1
ATOM 1438 N N . ASP B 1 24 ? 13.656 -18.5 -7.754 1 93.19 24 ASP B N 1
ATOM 1439 C CA . ASP B 1 24 ? 14.789 -18.938 -8.562 1 93.19 24 ASP B CA 1
ATOM 1440 C C . ASP B 1 24 ? 14.492 -18.781 -10.055 1 93.19 24 ASP B C 1
ATOM 1442 O O . ASP B 1 24 ? 15.359 -18.359 -10.82 1 93.19 24 ASP B O 1
ATOM 1446 N N . LEU B 1 25 ? 13.328 -19.125 -10.391 1 92.38 25 LEU B N 1
ATOM 1447 C CA . LEU B 1 25 ? 12.961 -19.156 -11.797 1 92.38 25 LEU B CA 1
ATOM 1448 C C . LEU B 1 25 ? 12.648 -17.75 -12.305 1 92.38 25 LEU B C 1
ATOM 1450 O O . LEU B 1 25 ? 12.898 -17.438 -13.477 1 92.38 25 LEU B O 1
ATOM 1454 N N . PHE B 1 26 ? 12.016 -16.922 -11.406 1 88.62 26 PHE B N 1
ATOM 1455 C CA . PHE B 1 26 ? 11.523 -15.617 -11.805 1 88.62 26 PHE B CA 1
ATOM 1456 C C . PHE B 1 26 ? 11.969 -14.547 -10.82 1 88.62 26 PHE B C 1
ATOM 1458 O O . PHE B 1 26 ? 11.133 -13.836 -10.25 1 88.62 26 PHE B O 1
ATOM 1465 N N . PRO B 1 27 ? 13.242 -14.328 -10.648 1 83.5 27 PRO B N 1
ATOM 1466 C CA . PRO B 1 27 ? 13.734 -13.453 -9.586 1 83.5 27 PRO B CA 1
ATOM 1467 C C . PRO B 1 27 ? 13.164 -12.039 -9.664 1 83.5 27 PRO B C 1
ATOM 1469 O O . PRO B 1 27 ? 12.883 -11.422 -8.633 1 83.5 27 PRO B O 1
ATOM 1472 N N . ASP B 1 28 ? 12.867 -11.539 -10.797 1 80.69 28 ASP B N 1
ATOM 1473 C CA . ASP B 1 28 ? 12.438 -10.156 -10.961 1 80.69 28 ASP B CA 1
ATOM 1474 C C . ASP B 1 28 ? 10.961 -10 -10.617 1 80.69 28 ASP B C 1
ATOM 1476 O O . ASP B 1 28 ? 10.469 -8.883 -10.477 1 80.69 28 ASP B O 1
ATOM 1480 N N . ALA B 1 29 ? 10.32 -11.094 -10.445 1 83.75 29 ALA B N 1
ATOM 1481 C CA . ALA B 1 29 ? 8.898 -11.062 -10.125 1 83.75 29 ALA B CA 1
ATOM 1482 C C . ALA B 1 29 ? 8.672 -10.984 -8.617 1 83.75 29 ALA B C 1
ATOM 1484 O O . ALA B 1 29 ? 7.547 -10.812 -8.156 1 83.75 29 ALA B O 1
ATOM 1485 N N . PHE B 1 30 ? 9.75 -11.086 -7.895 1 88.69 30 PHE B N 1
ATOM 1486 C CA . PHE B 1 30 ? 9.648 -11.109 -6.438 1 88.69 30 PHE B CA 1
ATOM 1487 C C . PHE B 1 30 ? 10.32 -9.891 -5.828 1 88.69 30 PHE B C 1
ATOM 1489 O O . PHE B 1 30 ? 11.359 -9.438 -6.316 1 88.69 30 PHE B O 1
ATOM 1496 N N . LEU B 1 31 ? 9.766 -9.492 -4.777 1 91.69 31 LEU B N 1
ATOM 1497 C CA . LEU B 1 31 ? 10.312 -8.336 -4.078 1 91.69 31 LEU B CA 1
ATOM 1498 C C . LEU B 1 31 ? 11.422 -8.742 -3.121 1 91.69 31 LEU B C 1
ATOM 1500 O O . LEU B 1 31 ? 12.234 -7.914 -2.713 1 91.69 31 LEU B O 1
ATOM 1504 N N . LEU B 1 32 ? 11.414 -9.945 -2.691 1 91.12 32 LEU B N 1
ATOM 1505 C CA . LEU B 1 32 ? 12.445 -10.445 -1.797 1 91.12 32 LEU B CA 1
ATOM 1506 C C . LEU B 1 32 ? 13.594 -11.07 -2.588 1 91.12 32 LEU B C 1
ATOM 1508 O O . LEU B 1 32 ? 13.359 -11.742 -3.598 1 91.12 32 LEU B O 1
ATOM 1512 N N . THR B 1 33 ? 14.781 -10.867 -2.096 1 86 33 THR B N 1
ATOM 1513 C CA . THR B 1 33 ? 15.891 -11.68 -2.574 1 86 33 THR B CA 1
ATOM 1514 C C . THR B 1 33 ? 15.805 -13.094 -2.018 1 86 33 THR B C 1
ATOM 1516 O O . THR B 1 33 ? 15.055 -13.352 -1.075 1 86 33 THR B O 1
ATOM 1519 N N . ARG B 1 34 ? 16.578 -13.961 -2.633 1 85.12 34 ARG B N 1
ATOM 1520 C CA . ARG B 1 34 ? 16.594 -15.328 -2.129 1 85.12 34 ARG B CA 1
ATOM 1521 C C . ARG B 1 34 ? 17.016 -15.375 -0.665 1 85.12 34 ARG B C 1
ATOM 1523 O O . ARG B 1 34 ? 16.406 -16.078 0.144 1 85.12 34 ARG B O 1
ATOM 1530 N N . GLY B 1 35 ? 18.062 -14.617 -0.413 1 87.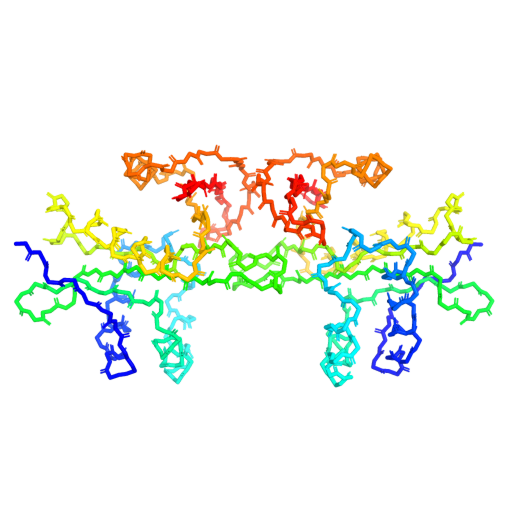56 35 GLY B N 1
ATOM 1531 C CA . GLY B 1 35 ? 18.531 -14.57 0.965 1 87.56 35 GLY B CA 1
ATOM 1532 C C . GLY B 1 35 ? 17.469 -14.062 1.93 1 87.56 35 GLY B C 1
ATOM 1533 O O . GLY B 1 35 ? 17.281 -14.633 3.004 1 87.56 35 GLY B O 1
ATOM 1534 N N . GLU B 1 36 ? 16.75 -13.055 1.609 1 91 36 GLU B N 1
ATOM 1535 C CA . GLU B 1 36 ? 15.68 -12.508 2.434 1 91 36 GLU B CA 1
ATOM 1536 C C . GLU B 1 36 ? 14.539 -13.508 2.592 1 91 36 GLU B C 1
ATOM 1538 O O . GLU B 1 36 ? 13.977 -13.648 3.68 1 91 36 GLU B O 1
ATOM 1543 N N . ALA B 1 37 ? 14.227 -14.156 1.529 1 92.5 37 ALA B N 1
ATOM 1544 C CA . ALA B 1 37 ? 13.148 -15.141 1.548 1 92.5 37 ALA B CA 1
ATOM 1545 C C . ALA B 1 37 ? 13.484 -16.312 2.467 1 92.5 37 ALA B C 1
ATOM 1547 O O . ALA B 1 37 ? 12.633 -16.781 3.229 1 92.5 37 ALA B O 1
ATOM 1548 N N . GLU B 1 38 ? 14.68 -16.719 2.379 1 92.12 38 GLU B N 1
ATOM 1549 C CA . GLU B 1 38 ? 15.125 -17.844 3.205 1 92.12 38 GLU B CA 1
ATOM 1550 C C . GLU B 1 38 ? 15.156 -17.453 4.684 1 92.12 38 GLU B C 1
ATOM 1552 O O . GLU B 1 38 ? 14.914 -18.297 5.551 1 92.12 38 GLU B O 1
ATOM 1557 N N . ALA B 1 39 ? 15.414 -16.25 4.922 1 92.62 39 ALA B N 1
ATOM 1558 C CA . ALA B 1 39 ? 15.531 -15.766 6.297 1 92.62 39 ALA B CA 1
ATOM 1559 C C . ALA B 1 39 ? 14.164 -15.422 6.879 1 92.62 39 ALA B C 1
ATOM 1561 O O . ALA B 1 39 ? 14.023 -15.25 8.094 1 92.62 39 ALA B O 1
ATOM 1562 N N . TRP B 1 40 ? 13.211 -15.367 6.016 1 92.31 40 TRP B N 1
ATOM 1563 C CA . TRP B 1 40 ? 11.867 -15.016 6.469 1 92.31 40 TRP B CA 1
ATOM 1564 C C . TRP B 1 40 ? 11.336 -16.047 7.449 1 92.31 40 TRP B C 1
ATOM 1566 O O . TRP B 1 40 ? 11.344 -17.25 7.168 1 92.31 40 TRP B O 1
ATOM 1576 N N . PRO B 1 41 ? 10.836 -15.625 8.57 1 95.06 41 PRO B N 1
ATOM 1577 C CA . PRO B 1 41 ? 10.406 -16.594 9.586 1 95.06 41 PRO B CA 1
ATOM 1578 C C . PRO B 1 41 ? 9.25 -17.469 9.109 1 95.06 41 PRO B C 1
ATOM 1580 O O . PRO B 1 41 ? 8.25 -16.953 8.609 1 95.06 41 PRO B O 1
ATOM 1583 N N . VAL B 1 42 ? 9.344 -18.719 9.336 1 96.62 42 VAL B N 1
ATOM 1584 C CA . VAL B 1 42 ? 8.336 -19.688 8.93 1 96.62 42 VAL B CA 1
ATOM 1585 C C . VAL B 1 42 ? 7 -19.359 9.602 1 96.62 42 VAL B C 1
ATOM 1587 O O . VAL B 1 42 ? 5.941 -19.484 8.984 1 96.62 42 VAL B O 1
ATOM 1590 N N . GLU B 1 43 ? 7.051 -18.938 10.797 1 97.38 43 GLU B N 1
ATOM 1591 C CA . GLU B 1 43 ? 5.844 -18.609 11.555 1 97.38 43 GLU B CA 1
ATOM 1592 C C . GLU B 1 43 ? 5.086 -17.453 10.93 1 97.38 43 GLU B C 1
ATOM 1594 O O . GLU B 1 43 ? 3.852 -17.422 10.945 1 97.38 43 GLU B O 1
ATOM 1599 N N . ALA B 1 44 ? 5.781 -16.562 10.438 1 96.25 44 ALA B N 1
ATOM 1600 C CA . ALA B 1 44 ? 5.129 -15.445 9.75 1 96.25 44 ALA B CA 1
ATOM 1601 C C . ALA B 1 44 ? 4.359 -15.938 8.531 1 96.25 44 ALA B C 1
ATOM 1603 O O . ALA B 1 44 ? 3.262 -15.445 8.242 1 96.25 44 ALA B O 1
ATOM 1604 N N . THR B 1 45 ? 4.953 -16.875 7.867 1 96.81 45 THR B N 1
ATOM 1605 C CA . THR B 1 45 ? 4.27 -17.469 6.727 1 96.81 45 THR B CA 1
ATOM 1606 C C . THR B 1 45 ? 3.035 -18.25 7.188 1 96.81 45 THR B C 1
ATOM 1608 O O . THR B 1 45 ? 1.974 -18.156 6.562 1 96.81 45 THR B O 1
ATOM 1611 N N . ARG B 1 46 ? 3.139 -18.891 8.219 1 97.75 46 ARG B N 1
ATOM 1612 C CA . ARG B 1 46 ? 2.008 -19.641 8.766 1 97.75 46 ARG B CA 1
ATOM 1613 C C . ARG B 1 46 ? 0.865 -18.703 9.141 1 97.75 46 ARG B C 1
ATOM 1615 O O . ARG B 1 46 ? -0.302 -19 8.875 1 97.75 46 ARG B O 1
ATOM 1622 N N . GLU B 1 47 ? 1.221 -17.688 9.734 1 97.19 47 GLU B N 1
ATOM 1623 C CA . GLU B 1 47 ? 0.221 -16.688 10.109 1 97.19 47 GLU B CA 1
ATOM 1624 C C . GLU B 1 47 ? -0.48 -16.125 8.875 1 97.19 47 GLU B C 1
ATOM 1626 O O . GLU B 1 47 ? -1.692 -15.898 8.891 1 97.19 47 GLU B O 1
ATOM 1631 N N . ARG B 1 48 ? 0.266 -15.898 7.879 1 96.44 48 ARG B N 1
ATOM 1632 C CA . ARG B 1 48 ? -0.316 -15.406 6.633 1 96.44 48 ARG B CA 1
ATOM 1633 C C . ARG B 1 48 ? -1.29 -16.422 6.047 1 96.44 48 ARG B C 1
ATOM 1635 O O . ARG B 1 48 ? -2.375 -16.062 5.59 1 96.44 48 ARG B O 1
ATOM 1642 N N . LEU B 1 49 ? -0.902 -17.641 6.066 1 98.12 49 LEU B N 1
ATOM 1643 C CA . LEU B 1 49 ? -1.768 -18.703 5.566 1 98.12 49 LEU B CA 1
ATOM 1644 C C . LEU B 1 49 ? -3.025 -18.828 6.422 1 98.12 49 LEU B C 1
ATOM 1646 O O . LEU B 1 49 ? -4.117 -19.062 5.898 1 98.12 49 LEU B O 1
ATOM 1650 N N . ALA B 1 50 ? -2.896 -18.594 7.66 1 97.81 50 ALA B N 1
ATOM 1651 C CA . ALA B 1 50 ? -4.012 -18.688 8.594 1 97.81 50 ALA B CA 1
ATOM 1652 C C . ALA B 1 50 ? -5.035 -17.594 8.344 1 97.81 50 ALA B C 1
ATOM 1654 O O . ALA B 1 50 ? -6.207 -17.719 8.703 1 97.81 50 ALA B O 1
ATOM 1655 N N . ALA B 1 51 ? -4.578 -16.516 7.727 1 95.81 51 ALA B N 1
ATOM 1656 C CA . ALA B 1 51 ? -5.469 -15.398 7.434 1 95.81 51 ALA B CA 1
ATOM 1657 C C . ALA B 1 51 ? -6.547 -15.805 6.434 1 95.81 51 ALA B C 1
ATOM 1659 O O . ALA B 1 51 ? -7.582 -15.141 6.32 1 95.81 51 ALA B O 1
ATOM 1660 N N . GLY B 1 52 ? -6.254 -16.766 5.57 1 96.12 52 GLY B N 1
ATOM 1661 C CA . GLY B 1 52 ? -7.324 -17.422 4.84 1 96.12 52 GLY B CA 1
ATOM 1662 C C . GLY B 1 52 ? -7.52 -16.875 3.438 1 96.12 52 GLY B C 1
ATOM 1663 O O . GLY B 1 52 ? -8.547 -17.109 2.809 1 96.12 52 GLY B O 1
ATOM 1664 N N . TRP B 1 53 ? -6.508 -16.062 2.938 1 97.56 53 TRP B N 1
ATOM 1665 C CA . TRP B 1 53 ? -6.68 -15.406 1.645 1 97.56 53 TRP B CA 1
ATOM 1666 C C . TRP B 1 53 ? -5.691 -15.953 0.622 1 97.56 53 TRP B C 1
ATOM 1668 O O . TRP B 1 53 ? -5.383 -15.289 -0.371 1 97.56 53 TRP B O 1
ATOM 1678 N N . MET B 1 54 ? -5.113 -17.188 0.921 1 98.62 54 MET B N 1
ATOM 1679 C CA . MET B 1 54 ? -4.195 -17.844 -0.002 1 98.62 54 MET B CA 1
ATOM 1680 C C . MET B 1 54 ? -4.832 -19.094 -0.601 1 98.62 54 MET B C 1
ATOM 1682 O O . MET B 1 54 ? -5.336 -19.953 0.128 1 98.62 54 MET B O 1
ATOM 1686 N N . PHE B 1 55 ? -4.77 -19.156 -1.916 1 98.75 55 PHE B N 1
ATOM 1687 C CA . PHE B 1 55 ? -5.285 -20.328 -2.617 1 98.75 55 PHE B CA 1
ATOM 1688 C C . PHE B 1 55 ? -4.18 -21.016 -3.414 1 98.75 55 PHE B C 1
ATOM 1690 O O . PHE B 1 55 ? -3.312 -20.344 -3.98 1 98.75 55 PHE B O 1
ATOM 1697 N N . GLY B 1 56 ? -4.242 -22.297 -3.459 1 98.75 56 GLY B N 1
ATOM 1698 C CA . GLY B 1 56 ? -3.271 -23.094 -4.184 1 98.75 56 GLY B CA 1
ATOM 1699 C C . GLY B 1 56 ? -3.898 -23.984 -5.238 1 98.75 56 GLY B C 1
ATOM 1700 O O . GLY B 1 56 ? -5.043 -24.422 -5.09 1 98.75 56 GLY B O 1
ATOM 1701 N N . ALA B 1 57 ? -3.166 -24.156 -6.289 1 98.62 57 ALA B N 1
ATOM 1702 C CA . ALA B 1 57 ? -3.482 -25.156 -7.309 1 98.62 57 ALA B CA 1
ATOM 1703 C C . ALA B 1 57 ? -2.605 -26.406 -7.156 1 98.62 57 ALA B C 1
ATOM 1705 O O . ALA B 1 57 ? -1.38 -26.297 -7.062 1 98.62 57 ALA B O 1
ATOM 1706 N N . ARG B 1 58 ? -3.232 -27.547 -7.102 1 97.81 58 ARG B N 1
ATOM 1707 C CA . ARG B 1 58 ? -2.477 -28.797 -7.016 1 97.81 58 ARG B CA 1
ATOM 1708 C C . ARG B 1 58 ? -2.73 -29.672 -8.234 1 97.81 58 ARG B C 1
ATOM 1710 O O . ARG B 1 58 ? -3.852 -29.734 -8.742 1 97.81 58 ARG B O 1
ATOM 1717 N N . ASP B 1 59 ? -1.684 -30.156 -8.664 1 94.06 59 ASP B N 1
ATOM 1718 C CA . ASP B 1 59 ? -1.705 -31.188 -9.703 1 94.06 59 ASP B CA 1
ATOM 1719 C C . ASP B 1 59 ? -1.023 -32.469 -9.211 1 94.06 59 ASP B C 1
ATOM 1721 O O . ASP B 1 59 ? 0.168 -32.469 -8.898 1 94.06 59 ASP B O 1
ATOM 1725 N N . GLY B 1 60 ? -1.771 -33.594 -9.164 1 90.44 60 GLY B N 1
ATOM 1726 C CA . GLY B 1 60 ? -1.223 -34.844 -8.609 1 90.44 60 GLY B CA 1
ATOM 1727 C C . GLY B 1 60 ? -0.7 -34.656 -7.199 1 90.44 60 GLY B C 1
ATOM 1728 O O . GLY B 1 60 ? 0.362 -35.188 -6.859 1 90.44 60 GLY B O 1
ATOM 1729 N N . GLY B 1 61 ? -1.316 -33.719 -6.367 1 91.44 61 GLY B N 1
ATOM 1730 C CA . GLY B 1 61 ? -0.952 -33.5 -4.977 1 91.44 61 GLY B CA 1
ATOM 1731 C C . GLY B 1 61 ? 0.096 -32.438 -4.801 1 91.44 61 GLY B C 1
ATOM 1732 O O . GLY B 1 61 ? 0.266 -31.891 -3.703 1 91.44 61 GLY B O 1
ATOM 1733 N N . ALA B 1 62 ? 0.823 -32.188 -5.859 1 95.06 62 ALA B N 1
ATOM 1734 C CA . ALA B 1 62 ? 1.894 -31.203 -5.777 1 95.06 62 ALA B CA 1
ATOM 1735 C C . ALA B 1 62 ? 1.354 -29.781 -5.996 1 95.06 62 ALA B C 1
ATOM 1737 O O . ALA B 1 62 ? 0.536 -29.562 -6.887 1 95.06 62 ALA B O 1
ATOM 1738 N N . LEU B 1 63 ? 1.784 -28.891 -5.156 1 98.19 63 LEU B N 1
ATOM 1739 C CA . LEU B 1 63 ? 1.421 -27.484 -5.32 1 98.19 63 LEU B CA 1
ATOM 1740 C C . LEU B 1 63 ? 2.125 -26.875 -6.531 1 98.19 63 LEU B C 1
ATOM 1742 O O . LEU B 1 63 ? 3.354 -26.922 -6.625 1 98.19 63 LEU B O 1
ATOM 1746 N N . THR B 1 64 ? 1.361 -26.359 -7.469 1 97.88 64 THR B N 1
ATOM 1747 C CA . THR B 1 64 ? 1.942 -25.891 -8.727 1 97.88 64 THR B CA 1
ATOM 1748 C C . THR B 1 64 ? 1.631 -24.406 -8.945 1 97.88 64 THR B C 1
ATOM 1750 O O . THR B 1 64 ? 2.133 -23.797 -9.898 1 97.88 64 THR B O 1
ATOM 1753 N N . GLY B 1 65 ? 0.845 -23.797 -8.133 1 98.38 65 GLY B N 1
ATOM 1754 C CA . GLY B 1 65 ? 0.524 -22.375 -8.219 1 98.38 65 GLY B CA 1
ATOM 1755 C C . GLY B 1 65 ? -0.146 -21.844 -6.969 1 98.38 65 GLY B C 1
ATOM 1756 O O . GLY B 1 65 ? -0.667 -22.625 -6.16 1 98.38 65 GLY B O 1
ATOM 1757 N N . VAL B 1 66 ? -0.091 -20.562 -6.812 1 98.56 66 VAL B N 1
ATOM 1758 C CA . VAL B 1 66 ? -0.712 -19.906 -5.66 1 98.56 66 VAL B CA 1
ATOM 1759 C C . VAL B 1 66 ? -1.182 -18.516 -6.047 1 98.56 66 VAL B C 1
ATOM 1761 O O . VAL B 1 66 ? -0.664 -17.922 -6.996 1 98.56 66 VAL B O 1
ATOM 1764 N N . ILE B 1 67 ? -2.176 -18.047 -5.34 1 98.56 67 ILE B N 1
ATOM 1765 C CA . ILE B 1 67 ? -2.59 -16.656 -5.359 1 98.56 67 ILE B CA 1
ATOM 1766 C C . ILE B 1 67 ? -2.918 -16.188 -3.941 1 98.56 67 ILE B C 1
ATOM 1768 O O . ILE B 1 67 ? -3.486 -16.953 -3.152 1 98.56 67 ILE B O 1
ATOM 1772 N N . GLY B 1 68 ? -2.557 -15.047 -3.623 1 98.25 68 GLY B N 1
ATOM 1773 C CA . GLY B 1 68 ? -2.885 -14.461 -2.332 1 98.25 68 GLY B CA 1
ATOM 1774 C C . GLY B 1 68 ? -3.6 -13.125 -2.445 1 98.25 68 GLY B C 1
ATOM 1775 O O . GLY B 1 68 ? -3.502 -12.453 -3.471 1 98.25 68 GLY B O 1
ATOM 1776 N N . GLY B 1 69 ? -4.309 -12.805 -1.4 1 97.94 69 GLY B N 1
ATOM 1777 C CA . GLY B 1 69 ? -4.949 -11.508 -1.258 1 97.94 69 GLY B CA 1
ATOM 1778 C C . GLY B 1 69 ? -4.781 -10.906 0.125 1 97.94 69 GLY B C 1
ATOM 1779 O O . GLY B 1 69 ? -4.492 -11.617 1.087 1 97.94 69 GLY B O 1
ATOM 1780 N N . ARG B 1 70 ? -4.887 -9.68 0.171 1 97.12 70 ARG B N 1
ATOM 1781 C CA . ARG B 1 70 ? -4.898 -8.945 1.432 1 97.12 70 ARG B CA 1
ATOM 1782 C C . ARG B 1 70 ? -5.973 -7.859 1.424 1 97.12 70 ARG B C 1
ATOM 1784 O O . ARG B 1 70 ? -5.875 -6.887 0.673 1 97.12 70 ARG B O 1
ATOM 1791 N N . ARG B 1 71 ? -6.965 -8.094 2.232 1 96.94 71 ARG B N 1
ATOM 1792 C CA . ARG B 1 71 ? -7.977 -7.059 2.391 1 96.94 71 ARG B CA 1
ATOM 1793 C C . ARG B 1 71 ? -7.387 -5.812 3.045 1 96.94 71 ARG B C 1
ATOM 1795 O O . ARG B 1 71 ? -6.633 -5.914 4.016 1 96.94 71 ARG B O 1
ATOM 1802 N N . LEU B 1 72 ? -7.691 -4.664 2.471 1 96.94 72 LEU B N 1
ATOM 1803 C CA . LEU B 1 72 ? -7.086 -3.428 2.953 1 96.94 72 LEU B CA 1
ATOM 1804 C C . LEU B 1 72 ? -7.738 -2.979 4.258 1 96.94 72 LEU B C 1
ATOM 1806 O O . LEU B 1 72 ? -8.859 -3.389 4.57 1 96.94 72 LEU B O 1
ATOM 1810 N N . THR B 1 73 ? -6.941 -2.291 4.996 1 93.5 73 THR B N 1
ATOM 1811 C CA . THR B 1 73 ? -7.363 -1.658 6.238 1 93.5 73 THR B CA 1
ATOM 1812 C C . THR B 1 73 ? -7.023 -0.17 6.23 1 93.5 73 THR B C 1
ATOM 1814 O O . THR B 1 73 ? -6.148 0.267 5.48 1 93.5 73 THR B O 1
ATOM 1817 N N . PRO B 1 74 ? -7.734 0.755 7.031 1 92.44 74 PRO B N 1
ATOM 1818 C CA . PRO B 1 74 ? -8.812 0.446 7.977 1 92.44 74 PRO B CA 1
ATOM 1819 C C . PRO B 1 74 ? -10.156 0.238 7.293 1 92.44 74 PRO B C 1
ATOM 1821 O O . PRO B 1 74 ? -10.211 -0.055 6.098 1 92.44 74 PRO B O 1
ATOM 1824 N N . GLY B 1 75 ? -11.25 0.302 7.992 1 90.38 75 GLY B N 1
ATOM 1825 C CA . GLY B 1 75 ? -12.594 -0.062 7.559 1 90.38 75 GLY B CA 1
ATOM 1826 C C . GLY B 1 75 ? -13.023 0.657 6.293 1 90.38 75 GLY B C 1
ATOM 1827 O O . GLY B 1 75 ? -13.633 0.053 5.406 1 90.38 75 GLY B O 1
ATOM 1828 N N . ARG B 1 76 ? -12.602 1.909 6.086 1 94.5 76 ARG B N 1
ATOM 1829 C CA . ARG B 1 76 ? -13.031 2.729 4.957 1 94.5 76 ARG B CA 1
ATOM 1830 C C . ARG B 1 76 ? -12.391 2.258 3.66 1 94.5 76 ARG B C 1
ATOM 1832 O O . ARG B 1 76 ? -12.805 2.66 2.572 1 94.5 76 ARG B O 1
ATOM 1839 N N . ARG B 1 77 ? -11.43 1.362 3.771 1 96.5 77 ARG B N 1
ATOM 1840 C CA . ARG B 1 77 ? -10.75 0.83 2.594 1 96.5 77 ARG B CA 1
ATOM 1841 C C . ARG B 1 77 ? -11.023 -0.661 2.432 1 96.5 77 ARG B C 1
ATOM 1843 O O . ARG B 1 77 ? -10.531 -1.29 1.495 1 96.5 77 ARG B O 1
ATOM 1850 N N . ALA B 1 78 ? -11.852 -1.225 3.299 1 95.81 78 ALA B N 1
ATOM 1851 C CA . ALA B 1 78 ? -11.969 -2.674 3.428 1 95.81 78 ALA B CA 1
ATOM 1852 C C . ALA B 1 78 ? -12.734 -3.268 2.244 1 95.81 78 ALA B C 1
ATOM 1854 O O . ALA B 1 78 ? -12.766 -4.488 2.072 1 95.81 78 ALA B O 1
ATOM 1855 N N . HIS B 1 79 ? -13.344 -2.438 1.399 1 97.38 79 HIS B N 1
ATOM 1856 C CA . HIS B 1 79 ? -14 -2.918 0.187 1 97.38 79 HIS B CA 1
ATOM 1857 C C . HIS B 1 79 ? -12.984 -3.199 -0.912 1 97.38 79 HIS B C 1
ATOM 1859 O O . HIS B 1 79 ? -13.352 -3.572 -2.027 1 97.38 79 HIS B O 1
ATOM 1865 N N . ARG B 1 80 ? -11.703 -3.031 -0.647 1 98.25 80 ARG B N 1
ATOM 1866 C CA . ARG B 1 80 ? -10.594 -3.217 -1.576 1 98.25 80 ARG B CA 1
ATOM 1867 C C . ARG B 1 80 ? -9.695 -4.367 -1.136 1 98.25 80 ARG B C 1
ATOM 1869 O O . ARG B 1 80 ? -9.508 -4.598 0.062 1 98.25 80 ARG B O 1
ATOM 1876 N N . MET B 1 81 ? -9.117 -5.062 -2.092 1 98.5 81 MET B N 1
ATOM 1877 C CA . MET B 1 81 ? -8.18 -6.145 -1.802 1 98.5 81 MET B CA 1
ATOM 1878 C C . MET B 1 81 ? -6.98 -6.09 -2.742 1 98.5 81 MET B C 1
ATOM 1880 O O . MET B 1 81 ? -7.145 -5.957 -3.957 1 98.5 81 MET B O 1
ATOM 1884 N N . GLU B 1 82 ? -5.844 -6.109 -2.178 1 98.44 82 GLU B N 1
ATOM 1885 C CA . GLU B 1 82 ? -4.613 -6.23 -2.951 1 98.44 82 GLU B CA 1
ATOM 1886 C C . GLU B 1 82 ? -4.301 -7.691 -3.271 1 98.44 82 GLU B C 1
ATOM 1888 O O . GLU B 1 82 ? -4.336 -8.547 -2.385 1 98.44 82 GLU B O 1
ATOM 1893 N N . VAL B 1 83 ? -3.994 -7.914 -4.477 1 98.38 83 VAL B N 1
ATOM 1894 C CA . VAL B 1 83 ? -3.709 -9.273 -4.934 1 98.38 83 VAL B CA 1
ATOM 1895 C C . VAL B 1 83 ? -2.199 -9.5 -4.969 1 98.38 83 VAL B C 1
ATOM 1897 O O . VAL B 1 83 ? -1.451 -8.672 -5.492 1 98.38 83 VAL B O 1
ATOM 1900 N N . GLY B 1 84 ? -1.757 -10.547 -4.473 1 94.5 84 GLY B N 1
ATOM 1901 C CA . GLY B 1 84 ? -0.377 -11.008 -4.473 1 94.5 84 GLY B CA 1
ATOM 1902 C C . GLY B 1 84 ? -0.022 -11.828 -3.252 1 94.5 84 GLY B C 1
ATOM 1903 O O . GLY B 1 84 ? -0.644 -11.688 -2.197 1 94.5 84 GLY B O 1
ATOM 1904 N N . PRO B 1 85 ? 0.777 -12.82 -3.441 1 94.5 85 PRO B N 1
ATOM 1905 C CA . PRO B 1 85 ? 1.497 -13.156 -4.676 1 94.5 85 PRO B CA 1
ATOM 1906 C C . PRO B 1 85 ? 0.633 -13.914 -5.676 1 94.5 85 PRO B C 1
ATOM 1908 O O . PRO B 1 85 ? -0.447 -14.398 -5.324 1 94.5 85 PRO B O 1
ATOM 1911 N N . MET B 1 86 ? 1.033 -13.984 -6.848 1 96.06 86 MET B N 1
ATOM 1912 C CA . MET B 1 86 ? 0.533 -14.805 -7.945 1 96.06 86 MET B CA 1
ATOM 1913 C C . MET B 1 86 ? 1.673 -15.562 -8.625 1 96.06 86 MET B C 1
ATOM 1915 O O . MET B 1 86 ? 2.572 -14.945 -9.195 1 96.06 86 MET B O 1
ATOM 1919 N N . LEU B 1 87 ? 1.666 -16.812 -8.516 1 96.81 87 LEU B N 1
ATOM 1920 C CA . LEU B 1 87 ? 2.732 -17.656 -9.047 1 96.81 87 LEU B CA 1
ATOM 1921 C C . LEU B 1 87 ? 2.166 -18.938 -9.633 1 96.81 87 LEU B C 1
ATOM 1923 O O . LEU B 1 87 ? 1.356 -19.625 -8.992 1 96.81 87 LEU B O 1
ATOM 1927 N N . VAL B 1 88 ? 2.504 -19.234 -10.805 1 97.19 88 VAL B N 1
ATOM 1928 C CA . VAL B 1 88 ? 2.199 -20.5 -11.453 1 97.19 88 VAL B CA 1
ATOM 1929 C C . VAL B 1 88 ? 3.475 -21.109 -12.039 1 97.19 88 VAL B C 1
ATOM 1931 O O . VAL B 1 88 ? 4.18 -20.453 -12.812 1 97.19 88 VAL B O 1
ATOM 1934 N N . MET B 1 89 ? 3.75 -22.312 -11.672 1 97.12 89 MET B N 1
ATOM 1935 C CA . MET B 1 89 ? 4.945 -23 -12.148 1 97.12 89 MET B CA 1
ATOM 1936 C C . MET B 1 89 ? 4.855 -23.266 -13.641 1 97.12 89 MET B C 1
ATOM 1938 O 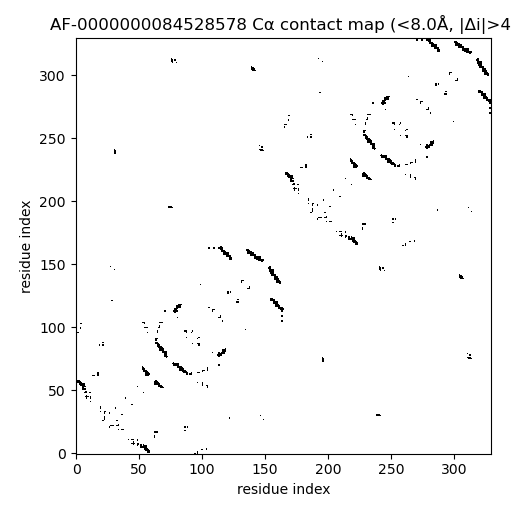O . MET B 1 89 ? 3.76 -23.391 -14.195 1 97.12 89 MET B O 1
ATOM 1942 N N . PRO B 1 90 ? 6.035 -23.391 -14.266 1 96.12 90 PRO B N 1
ATOM 1943 C CA . PRO B 1 90 ? 6.062 -23.594 -15.711 1 96.12 90 PRO B CA 1
ATOM 1944 C C . PRO B 1 90 ? 5.234 -24.797 -16.156 1 96.12 90 PRO B C 1
ATOM 1946 O O . PRO B 1 90 ? 4.535 -24.719 -17.172 1 96.12 90 PRO B O 1
ATOM 1949 N N . GLU B 1 91 ? 5.238 -25.812 -15.398 1 95.12 91 GLU B N 1
ATOM 1950 C CA . GLU B 1 91 ? 4.559 -27.047 -15.773 1 95.12 91 GLU B CA 1
ATOM 1951 C C . GLU B 1 91 ? 3.043 -26.875 -15.75 1 95.12 91 GLU B C 1
ATOM 1953 O O . GLU B 1 91 ? 2.311 -27.703 -16.297 1 95.12 91 GLU B O 1
ATOM 1958 N N . ALA B 1 92 ? 2.553 -25.859 -15.156 1 95.81 92 ALA B N 1
ATOM 1959 C CA . ALA B 1 92 ? 1.114 -25.625 -15.055 1 95.81 92 ALA B CA 1
ATOM 1960 C C . ALA B 1 92 ? 0.696 -24.422 -15.891 1 95.81 92 ALA B C 1
ATOM 1962 O O . ALA B 1 92 ? -0.473 -24.016 -15.883 1 95.81 92 ALA B O 1
ATOM 1963 N N . GLN B 1 93 ? 1.612 -23.75 -16.547 1 93.56 93 GLN B N 1
ATOM 1964 C CA . GLN B 1 93 ? 1.298 -22.578 -17.375 1 93.56 93 GLN B CA 1
ATOM 1965 C C . GLN B 1 93 ? 0.588 -22.984 -18.656 1 93.56 93 GLN B C 1
ATOM 1967 O O . GLN B 1 93 ? 0.845 -24.062 -19.203 1 93.56 93 GLN B O 1
ATOM 1972 N N . GLY B 1 94 ? -0.325 -22.078 -19.062 1 92.31 94 GLY B N 1
ATOM 1973 C CA . GLY B 1 94 ? -1.065 -22.359 -20.281 1 92.31 94 GLY B CA 1
ATOM 1974 C C . GLY B 1 94 ? -2.148 -23.406 -20.094 1 92.31 94 GLY B C 1
ATOM 1975 O O . GLY B 1 94 ? -2.646 -23.984 -21.078 1 92.31 94 GLY B O 1
ATOM 1976 N N . THR B 1 95 ? -2.512 -23.734 -18.891 1 94.06 95 THR B N 1
ATOM 1977 C CA . THR B 1 95 ? -3.467 -24.797 -18.609 1 94.06 95 THR B CA 1
ATOM 1978 C C . THR B 1 95 ? -4.77 -24.219 -18.047 1 94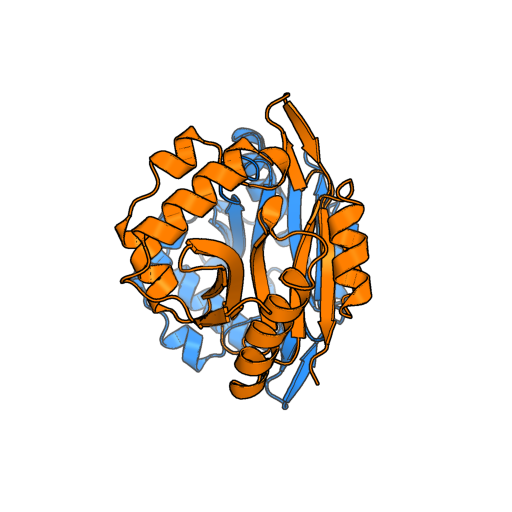.06 95 THR B C 1
ATOM 1980 O O . THR B 1 95 ? -5.719 -24.953 -17.781 1 94.06 95 THR B O 1
ATOM 1983 N N . GLY B 1 96 ? -4.805 -22.906 -17.828 1 95.69 96 GLY B N 1
ATOM 1984 C CA . GLY B 1 96 ? -5.953 -22.281 -17.188 1 95.69 96 GLY B CA 1
ATOM 1985 C C . GLY B 1 96 ? -5.816 -22.172 -15.68 1 95.69 96 GLY B C 1
ATOM 1986 O O . GLY B 1 96 ? -6.695 -21.641 -15.008 1 95.69 96 GLY B O 1
ATOM 1987 N N . THR B 1 97 ? -4.73 -22.641 -15.141 1 97.19 97 THR B N 1
ATOM 1988 C CA . THR B 1 97 ? -4.484 -22.656 -13.703 1 97.19 97 THR B CA 1
ATOM 1989 C C . THR B 1 97 ? -4.551 -21.25 -13.125 1 97.19 97 THR B C 1
ATOM 1991 O O . THR B 1 97 ? -5.215 -21.016 -12.109 1 97.19 97 THR B O 1
ATOM 1994 N N . ALA B 1 98 ? -3.912 -20.328 -13.758 1 97.69 98 ALA B N 1
ATOM 1995 C CA . ALA B 1 98 ? -3.893 -18.953 -13.266 1 97.69 98 ALA B CA 1
ATOM 1996 C C . ALA B 1 98 ? -5.305 -18.391 -13.188 1 97.69 98 ALA B C 1
ATOM 1998 O O . ALA B 1 98 ? -5.684 -17.797 -12.18 1 97.69 98 ALA B O 1
ATOM 1999 N N . ALA B 1 99 ? -6.043 -18.594 -14.203 1 97.44 99 ALA B N 1
ATOM 2000 C CA . ALA B 1 99 ? -7.414 -18.094 -14.242 1 97.44 99 ALA B CA 1
ATOM 2001 C C . ALA B 1 99 ? -8.258 -18.719 -13.141 1 97.44 99 ALA B C 1
ATOM 2003 O O . ALA B 1 99 ? -9.062 -18.047 -12.492 1 97.44 99 ALA B O 1
ATOM 2004 N N . ALA B 1 100 ? -8.094 -19.969 -12.945 1 97.75 100 ALA B N 1
ATOM 2005 C CA . ALA B 1 100 ? -8.836 -20.688 -11.906 1 97.75 100 ALA B CA 1
ATOM 2006 C C . ALA B 1 100 ? -8.492 -20.141 -10.523 1 97.75 100 ALA B C 1
ATOM 2008 O O . ALA B 1 100 ? -9.367 -20.031 -9.656 1 97.75 100 ALA B O 1
ATOM 2009 N N . LEU B 1 101 ? -7.234 -19.844 -10.281 1 98.38 101 LEU B N 1
ATOM 2010 C CA . LEU B 1 101 ? -6.801 -19.25 -9.023 1 98.38 101 LEU B CA 1
ATOM 2011 C C . LEU B 1 101 ? -7.434 -17.875 -8.812 1 98.38 101 LEU B C 1
ATOM 2013 O O . LEU B 1 101 ? -7.949 -17.594 -7.734 1 98.38 101 LEU B O 1
ATOM 2017 N N . VAL B 1 102 ? -7.441 -17.031 -9.828 1 98.19 102 VAL B N 1
ATOM 2018 C CA . VAL B 1 102 ? -8.055 -15.711 -9.75 1 98.19 102 VAL B CA 1
ATOM 2019 C C . VAL B 1 102 ? -9.547 -15.852 -9.453 1 98.19 102 VAL B C 1
ATOM 2021 O O . VAL B 1 102 ? -10.094 -15.125 -8.617 1 98.19 102 VAL B O 1
ATOM 2024 N N . ASP B 1 103 ? -10.172 -16.781 -10.086 1 97.44 103 ASP B N 1
ATOM 2025 C CA . ASP B 1 103 ? -11.594 -17.016 -9.875 1 97.44 103 ASP B CA 1
ATOM 2026 C C . ASP B 1 103 ? -11.883 -17.391 -8.422 1 97.44 103 ASP B C 1
ATOM 2028 O O . ASP B 1 103 ? -12.844 -16.906 -7.828 1 97.44 103 ASP B O 1
ATOM 2032 N N . ALA B 1 104 ? -11.062 -18.234 -7.902 1 98.06 104 ALA B N 1
ATOM 2033 C CA . ALA B 1 104 ? -11.25 -18.672 -6.52 1 98.06 104 ALA B CA 1
ATOM 2034 C C . ALA B 1 104 ? -11.117 -17.484 -5.555 1 98.06 104 ALA B C 1
ATOM 2036 O O . ALA B 1 104 ? -11.953 -17.297 -4.672 1 98.06 104 ALA B O 1
ATOM 2037 N N . LEU B 1 105 ? -10.062 -16.703 -5.703 1 98.38 105 LEU B N 1
ATOM 2038 C CA . LEU B 1 105 ? -9.867 -15.539 -4.852 1 98.38 105 LEU B CA 1
ATOM 2039 C C . LEU B 1 105 ? -11.016 -14.547 -5.008 1 98.38 105 LEU B C 1
ATOM 2041 O O . LEU B 1 105 ? -11.492 -13.984 -4.023 1 98.38 105 LEU B O 1
ATOM 2045 N N . THR B 1 106 ? -11.453 -14.359 -6.207 1 98.25 106 THR B N 1
ATOM 2046 C CA . THR B 1 106 ? -12.531 -13.438 -6.516 1 98.25 106 THR B CA 1
ATOM 2047 C C . THR B 1 106 ? -13.82 -13.867 -5.816 1 98.25 106 THR B C 1
ATOM 2049 O O . THR B 1 106 ? -14.523 -13.031 -5.23 1 98.25 106 THR B O 1
ATOM 2052 N N . ALA B 1 107 ? -14.141 -15.109 -5.926 1 97.56 107 ALA B N 1
ATOM 2053 C CA . ALA B 1 107 ? -15.344 -15.633 -5.285 1 97.56 107 ALA B CA 1
ATOM 2054 C C . ALA B 1 107 ? -15.328 -15.375 -3.781 1 97.56 107 ALA B C 1
ATOM 2056 O O . ALA B 1 107 ? -16.328 -14.945 -3.207 1 97.56 107 ALA B O 1
ATOM 2057 N N . GLU B 1 108 ? -14.203 -15.609 -3.164 1 97.31 108 GLU B N 1
ATOM 2058 C CA . GLU B 1 108 ? -14.062 -15.383 -1.729 1 97.31 108 GLU B CA 1
ATOM 2059 C C . GLU B 1 108 ? -14.148 -13.898 -1.397 1 97.31 108 GLU B C 1
ATOM 2061 O O . GLU B 1 108 ? -14.758 -13.508 -0.397 1 97.31 108 GLU B O 1
ATOM 2066 N N . ALA B 1 109 ? -13.484 -13.094 -2.174 1 98 109 ALA B N 1
ATOM 2067 C CA . ALA B 1 109 ? -13.523 -11.648 -1.987 1 98 109 ALA B CA 1
ATOM 2068 C C . ALA B 1 109 ? -14.953 -11.125 -2.043 1 98 109 ALA B C 1
ATOM 2070 O O . ALA B 1 109 ? -15.367 -10.328 -1.196 1 98 109 ALA B O 1
ATOM 2071 N N . ARG B 1 110 ? -15.75 -11.578 -2.961 1 97.44 110 ARG B N 1
ATOM 2072 C CA . ARG B 1 110 ? -17.141 -11.164 -3.117 1 97.44 110 ARG B CA 1
ATOM 2073 C C . ARG B 1 110 ? -17.969 -11.547 -1.889 1 97.44 110 ARG B C 1
ATOM 2075 O O . ARG B 1 110 ? -18.828 -10.781 -1.457 1 97.44 110 ARG B O 1
ATOM 2082 N N . ALA B 1 111 ? -17.672 -12.617 -1.37 1 96.81 111 ALA B N 1
ATOM 2083 C CA . ALA B 1 111 ? -18.422 -13.141 -0.231 1 96.81 111 ALA B CA 1
ATOM 2084 C C . ALA B 1 111 ? -18.266 -12.242 0.989 1 96.81 111 ALA B C 1
ATOM 2086 O O . ALA B 1 111 ? -19.078 -12.289 1.915 1 96.81 111 ALA B O 1
ATOM 2087 N N . VAL B 1 112 ? -17.203 -11.43 1.033 1 95.94 112 VAL B N 1
ATOM 2088 C CA . VAL B 1 112 ? -16.969 -10.562 2.184 1 95.94 112 VAL B CA 1
ATOM 2089 C C . VAL B 1 112 ? -17.094 -9.102 1.76 1 95.94 112 VAL B C 1
ATOM 2091 O O . VAL B 1 112 ? -16.438 -8.227 2.322 1 95.94 112 VAL B O 1
ATOM 2094 N N . ASP B 1 113 ? -17.703 -8.836 0.694 1 95.19 113 ASP B N 1
ATOM 2095 C CA . ASP B 1 113 ? -18.125 -7.52 0.237 1 95.19 113 ASP B CA 1
ATOM 2096 C C . ASP B 1 113 ? -16.953 -6.703 -0.28 1 95.19 113 ASP B C 1
ATOM 2098 O O . ASP B 1 113 ? -16.922 -5.477 -0.153 1 95.19 113 ASP B O 1
ATOM 2102 N N . VAL B 1 114 ? -15.938 -7.359 -0.647 1 97.94 114 VAL B N 1
ATOM 2103 C CA . VAL B 1 114 ? -14.906 -6.691 -1.436 1 97.94 114 VAL B CA 1
ATOM 2104 C C . VAL B 1 114 ? -15.469 -6.301 -2.799 1 97.94 114 VAL B C 1
ATOM 2106 O O . VAL B 1 114 ? -16.141 -7.102 -3.451 1 97.94 114 VAL B O 1
ATOM 2109 N N . LEU B 1 115 ? -15.164 -5.074 -3.234 1 98 115 LEU B N 1
ATOM 2110 C CA . LEU B 1 115 ? -15.781 -4.559 -4.453 1 98 115 LEU B CA 1
ATOM 2111 C C . LEU B 1 115 ? -14.758 -4.449 -5.574 1 98 115 LEU B C 1
ATOM 2113 O O . LEU B 1 115 ? -15.117 -4.266 -6.738 1 98 115 LEU B O 1
ATOM 2117 N N . GLN B 1 116 ? -13.461 -4.527 -5.227 1 98.44 116 GLN B N 1
ATOM 2118 C CA . GLN B 1 116 ? -12.43 -4.43 -6.258 1 98.44 116 GLN B CA 1
ATOM 2119 C C . GLN B 1 116 ? -11.141 -5.121 -5.812 1 98.44 116 GLN B C 1
ATOM 2121 O O . GLN B 1 116 ? -10.805 -5.113 -4.629 1 98.44 116 GLN B O 1
ATOM 2126 N N . LEU B 1 117 ? -10.484 -5.719 -6.738 1 98.69 117 LEU B N 1
ATOM 2127 C CA . LEU B 1 117 ? -9.141 -6.27 -6.598 1 98.69 117 LEU B CA 1
ATOM 2128 C C . LEU B 1 117 ? -8.102 -5.34 -7.223 1 98.69 117 LEU B C 1
ATOM 2130 O O . LEU B 1 117 ? -8.352 -4.738 -8.266 1 98.69 117 LEU B O 1
ATOM 2134 N N . GLU B 1 118 ? -6.977 -5.234 -6.582 1 98.69 118 GLU B N 1
ATOM 2135 C CA . GLU B 1 118 ? -5.898 -4.375 -7.062 1 98.69 118 GLU B CA 1
ATOM 2136 C C . GLU B 1 118 ? -4.559 -5.102 -7.035 1 98.69 118 GLU B C 1
ATOM 2138 O O . GLU B 1 118 ? -4.316 -5.934 -6.156 1 98.69 118 GLU B O 1
ATOM 2143 N N . LEU B 1 119 ? -3.754 -4.758 -7.965 1 98.12 119 LEU B N 1
ATOM 2144 C CA . LEU B 1 119 ? -2.422 -5.352 -7.953 1 98.12 119 LEU B CA 1
ATOM 2145 C C . LEU B 1 119 ? -1.411 -4.434 -8.633 1 98.12 119 LEU B C 1
ATOM 2147 O O . LEU B 1 119 ? -1.792 -3.443 -9.266 1 98.12 119 LEU B O 1
ATOM 2151 N N . GLU B 1 120 ? -0.173 -4.68 -8.375 1 96.81 120 GLU B N 1
ATOM 2152 C CA . GLU B 1 120 ? 0.959 -4.102 -9.094 1 96.81 120 GLU B CA 1
ATOM 2153 C C . GLU B 1 120 ? 1.742 -5.176 -9.844 1 96.81 120 GLU B C 1
ATOM 2155 O O . GLU B 1 120 ? 1.965 -6.27 -9.32 1 96.81 120 GLU B O 1
ATOM 2160 N N . VAL B 1 121 ? 2.111 -4.871 -11.07 1 96.75 121 VAL B N 1
ATOM 2161 C CA . VAL B 1 121 ? 2.828 -5.824 -11.914 1 96.75 121 VAL B CA 1
ATOM 2162 C C . VAL B 1 121 ? 3.955 -5.109 -12.656 1 96.75 121 VAL B C 1
ATOM 2164 O O . VAL B 1 121 ? 3.783 -3.982 -13.125 1 96.75 121 VAL B O 1
ATOM 2167 N N . ALA B 1 122 ? 5.082 -5.797 -12.758 1 95.44 122 ALA B N 1
ATOM 2168 C CA . ALA B 1 122 ? 6.203 -5.203 -13.484 1 95.44 122 ALA B CA 1
ATOM 2169 C C . ALA B 1 122 ? 5.797 -4.812 -14.898 1 95.44 122 ALA B C 1
ATOM 2171 O O . ALA B 1 122 ? 5.184 -5.605 -15.617 1 95.44 122 ALA B O 1
ATOM 2172 N N . SER B 1 123 ? 6.16 -3.6 -15.297 1 96.06 123 SER B N 1
ATOM 2173 C CA . SER B 1 123 ? 5.715 -3.043 -16.562 1 96.06 123 SER B CA 1
ATOM 2174 C C . SER B 1 123 ? 6.285 -3.826 -17.75 1 96.06 123 SER B C 1
ATOM 2176 O O . SER B 1 123 ? 5.758 -3.758 -18.859 1 96.06 123 SER B O 1
ATOM 2178 N N . ASP B 1 124 ? 7.367 -4.57 -17.516 1 94.19 124 ASP B N 1
ATOM 2179 C CA . ASP B 1 124 ? 8 -5.32 -18.594 1 94.19 124 ASP B CA 1
ATOM 2180 C C . ASP B 1 124 ? 7.531 -6.773 -18.594 1 94.19 124 ASP B C 1
ATOM 2182 O O . ASP B 1 124 ? 8.023 -7.586 -19.391 1 94.19 124 ASP B O 1
ATOM 2186 N N . ASN B 1 125 ? 6.641 -7.145 -17.719 1 94.19 125 ASN B N 1
ATOM 2187 C CA . ASN B 1 125 ? 6.074 -8.484 -17.672 1 94.19 125 ASN B CA 1
ATOM 2188 C C . ASN B 1 125 ? 4.848 -8.609 -18.562 1 94.19 125 ASN B C 1
ATOM 2190 O O . ASN B 1 125 ? 3.725 -8.75 -18.078 1 94.19 125 ASN B O 1
ATOM 2194 N N . SER B 1 126 ? 5.117 -8.641 -19.828 1 95.88 126 SER B N 1
ATOM 2195 C CA . SER B 1 126 ? 4.059 -8.586 -20.828 1 95.88 126 SER B CA 1
ATOM 2196 C C . SER B 1 126 ? 3.111 -9.773 -20.688 1 95.88 126 SER B C 1
ATOM 2198 O O . SER B 1 126 ? 1.905 -9.641 -20.906 1 95.88 126 SER B O 1
ATOM 2200 N N . ARG B 1 127 ? 3.627 -10.859 -20.344 1 93.88 127 ARG B N 1
ATOM 2201 C CA . ARG B 1 127 ? 2.809 -12.062 -20.203 1 93.88 127 ARG B CA 1
ATOM 2202 C C . ARG B 1 127 ? 1.81 -11.914 -19.062 1 93.88 127 ARG B C 1
ATOM 2204 O O . ARG B 1 127 ? 0.622 -12.195 -19.219 1 93.88 127 ARG B O 1
ATOM 2211 N N . ALA B 1 128 ? 2.266 -11.477 -17.922 1 95.38 128 ALA B N 1
ATOM 2212 C CA . ALA B 1 128 ? 1.385 -11.281 -16.781 1 95.38 128 ALA B CA 1
ATOM 2213 C C . ALA B 1 128 ? 0.347 -10.195 -17.062 1 95.38 128 ALA B C 1
ATOM 2215 O O . ALA B 1 128 ? -0.832 -10.359 -16.734 1 95.38 128 ALA B O 1
ATOM 2216 N N . ILE B 1 129 ? 0.787 -9.117 -17.688 1 97.38 129 ILE B N 1
ATOM 2217 C CA . ILE B 1 129 ? -0.103 -8.016 -18.016 1 97.38 129 ILE B CA 1
ATOM 2218 C C . ILE B 1 129 ? -1.224 -8.508 -18.922 1 97.38 129 ILE B C 1
ATOM 2220 O O . ILE B 1 129 ? -2.398 -8.211 -18.703 1 97.38 129 ILE B O 1
ATOM 2224 N N . ALA B 1 130 ? -0.864 -9.242 -19.922 1 97.44 130 ALA B N 1
ATOM 2225 C CA . ALA B 1 130 ? -1.847 -9.797 -20.859 1 97.44 130 ALA B CA 1
ATOM 2226 C C . ALA B 1 130 ? -2.84 -10.695 -20.125 1 97.44 130 ALA B C 1
ATOM 2228 O O . ALA B 1 130 ? -4.043 -10.641 -20.391 1 97.44 130 ALA B O 1
ATOM 2229 N N . PHE B 1 131 ? -2.334 -11.484 -19.312 1 97.5 131 PHE B N 1
ATOM 2230 C CA . PHE B 1 131 ? -3.186 -12.367 -18.531 1 97.5 131 PHE B CA 1
ATOM 2231 C C . PHE B 1 131 ? -4.164 -11.562 -17.688 1 97.5 131 PHE B C 1
ATOM 2233 O O . PHE B 1 131 ? -5.367 -11.836 -17.688 1 97.5 131 PHE B O 1
ATOM 2240 N N . TYR B 1 132 ? -3.643 -10.57 -16.875 1 98.06 132 TYR B N 1
ATOM 2241 C CA . TYR B 1 132 ? -4.492 -9.781 -15.984 1 98.06 132 TYR B CA 1
ATOM 2242 C C . TYR B 1 132 ? -5.562 -9.039 -16.781 1 98.06 132 TYR B C 1
ATOM 2244 O O . TYR B 1 132 ? -6.719 -8.953 -16.344 1 98.06 132 TYR B O 1
ATOM 2252 N N . ARG B 1 133 ? -5.199 -8.516 -17.906 1 98.25 133 ARG B N 1
ATOM 2253 C CA . ARG B 1 133 ? -6.191 -7.875 -18.766 1 98.25 133 ARG B CA 1
ATOM 2254 C C . ARG B 1 133 ? -7.273 -8.867 -19.188 1 98.25 133 ARG B C 1
ATOM 2256 O O . ARG B 1 133 ? -8.461 -8.539 -19.172 1 98.25 133 ARG B O 1
ATOM 2263 N N . LYS B 1 134 ? -6.836 -10.016 -19.547 1 97.5 134 LYS B N 1
ATOM 2264 C CA . LYS B 1 134 ? -7.754 -11.055 -20 1 97.5 134 LYS B CA 1
ATOM 2265 C C . LYS B 1 134 ? -8.766 -11.398 -18.922 1 97.5 134 LYS B C 1
ATOM 2267 O O . LYS B 1 134 ? -9.93 -11.688 -19.219 1 97.5 134 LYS B O 1
ATOM 2272 N N . VAL B 1 135 ? -8.336 -11.391 -17.719 1 97.38 135 VAL B N 1
ATOM 2273 C CA . VAL B 1 135 ? -9.227 -11.82 -16.656 1 97.38 135 VAL B CA 1
ATOM 2274 C C . VAL B 1 135 ? -9.93 -10.609 -16.047 1 97.38 135 VAL B C 1
ATOM 2276 O O . VAL B 1 135 ? -10.516 -10.703 -14.961 1 97.38 135 VAL B O 1
ATOM 2279 N N . GLY B 1 136 ? -9.797 -9.391 -16.578 1 97.69 136 GLY B N 1
ATOM 2280 C CA . GLY B 1 136 ? -10.711 -8.305 -16.25 1 97.69 136 GLY B CA 1
ATOM 2281 C C . GLY B 1 136 ? -10.023 -7.148 -15.547 1 97.69 136 GLY B C 1
ATOM 2282 O O . GLY B 1 136 ? -10.68 -6.184 -15.148 1 97.69 136 GLY B O 1
ATOM 2283 N N . PHE B 1 137 ? -8.727 -7.219 -15.359 1 98.38 137 PHE B N 1
ATOM 2284 C CA . PHE B 1 137 ? -8.016 -6.086 -14.773 1 98.38 137 PHE B CA 1
ATOM 2285 C C . PHE B 1 137 ? -7.777 -5.004 -15.82 1 98.38 137 PHE B C 1
ATOM 2287 O O . PHE B 1 137 ? -7.574 -5.309 -17 1 98.38 137 PHE B O 1
ATOM 2294 N N . GLU B 1 138 ? -7.766 -3.793 -15.32 1 97.69 138 GLU B N 1
ATOM 2295 C CA . GLU B 1 138 ? -7.449 -2.633 -16.156 1 97.69 138 GLU B CA 1
ATOM 2296 C C . GLU B 1 138 ? -6.344 -1.791 -15.523 1 97.69 138 GLU B C 1
ATOM 2298 O O . GLU B 1 138 ? -6.277 -1.655 -14.297 1 97.69 138 GLU B O 1
ATOM 2303 N N . GLU B 1 139 ? -5.543 -1.195 -16.328 1 97.06 139 GLU B N 1
ATOM 2304 C CA . GLU B 1 139 ? -4.473 -0.33 -15.844 1 97.06 139 GLU B CA 1
ATOM 2305 C C . GLU B 1 139 ? -5.031 0.961 -15.25 1 97.06 139 GLU B C 1
ATOM 2307 O O . GLU B 1 139 ? -5.91 1.591 -15.844 1 97.06 139 GLU B O 1
ATOM 2312 N N . THR B 1 140 ? -4.527 1.338 -14.117 1 96.56 140 THR B N 1
ATOM 2313 C CA . THR B 1 140 ? -5.016 2.539 -13.445 1 96.56 140 THR B CA 1
ATOM 2314 C C . THR B 1 140 ? -3.879 3.527 -13.211 1 96.56 140 THR B C 1
ATOM 2316 O O . THR B 1 140 ? -4.117 4.676 -12.828 1 96.56 140 THR B O 1
ATOM 2319 N N . GLY B 1 141 ? -2.697 3.105 -13.422 1 96.06 141 GLY B N 1
ATOM 2320 C CA . GLY B 1 141 ? -1.566 3.994 -13.211 1 96.06 141 GLY B CA 1
ATOM 2321 C C . GLY B 1 141 ? -0.226 3.299 -13.352 1 96.06 141 GLY B C 1
ATOM 2322 O O . GLY B 1 141 ? -0.164 2.127 -13.727 1 96.06 141 GLY B O 1
ATOM 2323 N N . ARG B 1 142 ? 0.799 4.102 -13.125 1 96.31 142 ARG B N 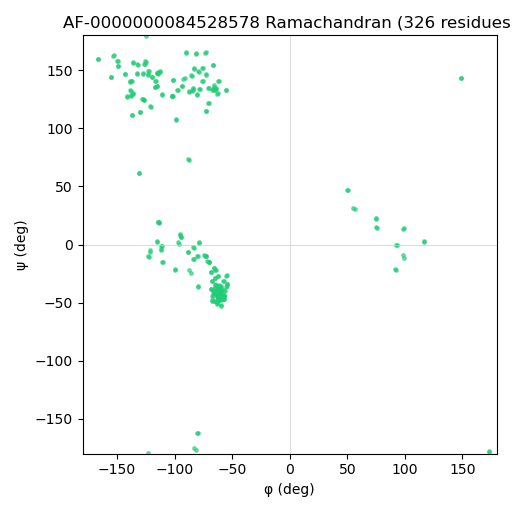1
ATOM 2324 C CA . ARG B 1 142 ? 2.174 3.617 -13.219 1 96.31 142 ARG B CA 1
ATOM 2325 C C . ARG B 1 142 ? 3.01 4.129 -12.047 1 96.31 142 ARG B C 1
ATOM 2327 O O . ARG B 1 142 ? 2.908 5.297 -11.664 1 96.31 142 ARG B O 1
ATOM 2334 N N . ILE B 1 143 ? 3.693 3.209 -11.414 1 96.81 143 ILE B N 1
ATOM 2335 C CA . ILE B 1 143 ? 4.66 3.555 -10.383 1 96.81 143 ILE B CA 1
ATOM 2336 C C . ILE B 1 143 ? 6.07 3.537 -10.969 1 96.81 143 ILE B C 1
ATOM 2338 O O . ILE B 1 143 ? 6.633 2.469 -11.219 1 96.81 143 ILE B O 1
ATOM 2342 N N . VAL B 1 144 ? 6.609 4.668 -11.133 1 96.5 144 VAL B N 1
ATOM 2343 C CA . VAL B 1 144 ? 7.938 4.801 -11.719 1 96.5 144 VAL B CA 1
ATOM 2344 C C . VAL B 1 144 ? 9 4.414 -10.688 1 96.5 144 VAL B C 1
ATOM 2346 O O . VAL B 1 144 ? 8.891 4.77 -9.516 1 96.5 144 VAL B O 1
ATOM 2349 N N . ARG B 1 145 ? 10.055 3.707 -11.156 1 96.69 145 ARG B N 1
ATOM 2350 C CA . ARG B 1 145 ? 11.133 3.254 -10.281 1 96.69 145 ARG B CA 1
ATOM 2351 C C . ARG B 1 145 ? 10.57 2.533 -9.055 1 96.69 145 ARG B C 1
ATOM 2353 O O . ARG B 1 145 ? 10.977 2.812 -7.926 1 96.69 145 ARG B O 1
ATOM 2360 N N . SER B 1 146 ? 9.656 1.663 -9.344 1 96.69 146 SER B N 1
ATOM 2361 C CA . SER B 1 146 ? 8.93 0.993 -8.273 1 96.69 146 SER B CA 1
ATOM 2362 C C . SER B 1 146 ? 9.844 0.046 -7.5 1 96.69 146 SER B C 1
ATOM 2364 O O . SER B 1 146 ? 9.75 -0.05 -6.273 1 96.69 146 SER B O 1
ATOM 2366 N N . VAL B 1 147 ? 10.703 -0.615 -8.18 1 96.31 147 VAL B N 1
ATOM 2367 C CA . VAL B 1 147 ? 11.5 -1.685 -7.586 1 96.31 147 VAL B CA 1
ATOM 2368 C C . VAL B 1 147 ? 12.945 -1.586 -8.07 1 96.31 147 VAL B C 1
ATOM 2370 O O . VAL B 1 147 ? 13.195 -1.447 -9.273 1 96.31 147 VAL B O 1
ATOM 2373 N N . ARG B 1 148 ? 13.867 -1.667 -7.164 1 93.75 148 ARG B N 1
ATOM 2374 C CA . ARG B 1 148 ? 15.281 -1.778 -7.527 1 93.75 148 ARG B CA 1
ATOM 2375 C C . ARG B 1 148 ? 15.625 -3.203 -7.949 1 93.75 148 ARG B C 1
ATOM 2377 O O . ARG B 1 148 ? 15.281 -4.16 -7.258 1 93.75 148 ARG B O 1
ATOM 2384 N N . THR B 1 149 ? 16.328 -3.32 -9.031 1 89.88 149 THR B N 1
ATOM 2385 C CA . THR B 1 149 ? 16.703 -4.641 -9.516 1 89.88 149 THR B CA 1
ATOM 2386 C C . THR B 1 149 ? 18.047 -5.078 -8.914 1 89.88 149 THR B C 1
ATOM 2388 O O . THR B 1 149 ? 18.734 -4.277 -8.289 1 89.88 149 THR B O 1
ATOM 2391 N N . GLU B 1 150 ? 18.312 -6.309 -9.039 1 82 150 GLU B N 1
ATOM 2392 C CA . GLU B 1 150 ? 19.578 -6.84 -8.523 1 82 150 GLU B CA 1
ATOM 2393 C C . GLU B 1 150 ? 20.766 -6.203 -9.234 1 82 150 GLU B C 1
ATOM 2395 O O . GLU B 1 150 ? 21.844 -6.066 -8.641 1 82 150 GLU B O 1
ATOM 2400 N N . SER B 1 151 ? 20.578 -5.77 -10.461 1 83.75 151 SER B N 1
ATOM 2401 C CA . SER B 1 151 ? 21.641 -5.172 -11.25 1 83.75 151 SER B CA 1
ATOM 2402 C C . SER B 1 151 ? 21.812 -3.691 -10.922 1 83.75 151 SER B C 1
ATOM 2404 O O . SER B 1 151 ? 22.703 -3.027 -11.453 1 83.75 151 SER B O 1
ATOM 2406 N N . GLY B 1 152 ? 20.969 -3.139 -10.047 1 85.38 152 GLY B N 1
ATOM 2407 C CA . GLY B 1 152 ? 21.094 -1.76 -9.602 1 85.38 152 GLY B CA 1
ATOM 2408 C C . GLY B 1 152 ? 20.156 -0.81 -10.328 1 85.38 152 GLY B C 1
ATOM 2409 O O . GLY B 1 152 ? 20 0.347 -9.93 1 85.38 152 GLY B O 1
ATOM 2410 N N . GLY B 1 153 ? 19.531 -1.219 -11.367 1 93 153 GLY B N 1
ATOM 2411 C CA . GLY B 1 153 ? 18.531 -0.408 -12.055 1 93 153 GLY B CA 1
ATOM 2412 C C . GLY B 1 153 ? 17.172 -0.454 -11.398 1 93 153 GLY B C 1
ATOM 2413 O O . GLY B 1 153 ? 17.031 -0.894 -10.258 1 93 153 GLY B O 1
ATOM 2414 N N . PHE B 1 154 ? 16.203 0.206 -12.023 1 95.56 154 PHE B N 1
ATOM 2415 C CA . PHE B 1 154 ? 14.844 0.252 -11.5 1 95.56 154 PHE B CA 1
ATOM 2416 C C . PHE B 1 154 ? 13.852 -0.294 -12.523 1 95.56 154 PHE B C 1
ATOM 2418 O O . PHE B 1 154 ? 14.07 -0.189 -13.734 1 95.56 154 PHE B O 1
ATOM 2425 N N . LEU B 1 155 ? 12.844 -0.845 -11.992 1 95.31 155 LEU B N 1
ATOM 2426 C CA . LEU B 1 155 ? 11.695 -1.251 -12.797 1 95.31 155 LEU B CA 1
ATOM 2427 C C . LEU B 1 155 ? 10.445 -0.476 -12.391 1 95.31 155 LEU B C 1
ATOM 2429 O O . LEU B 1 155 ? 10.242 -0.202 -11.203 1 95.31 155 LEU B O 1
ATOM 2433 N N . ASP B 1 156 ? 9.68 -0.132 -13.422 1 96.81 156 ASP B N 1
ATOM 2434 C CA . ASP B 1 156 ? 8.359 0.427 -13.164 1 96.81 156 ASP B CA 1
ATOM 2435 C C . ASP B 1 156 ? 7.336 -0.678 -12.922 1 96.81 156 ASP B C 1
ATOM 2437 O O . ASP B 1 156 ? 7.484 -1.794 -13.422 1 96.81 156 ASP B O 1
ATOM 2441 N N . ASP B 1 157 ? 6.34 -0.335 -12.141 1 97.19 157 ASP B N 1
ATOM 2442 C CA . ASP B 1 157 ? 5.156 -1.187 -12.047 1 97.19 157 ASP B CA 1
ATOM 2443 C C . ASP B 1 157 ? 3.934 -0.496 -12.641 1 97.19 157 ASP B C 1
ATOM 2445 O O . ASP B 1 157 ? 3.84 0.733 -12.633 1 97.19 157 ASP B O 1
ATOM 2449 N N . LEU B 1 158 ? 3.094 -1.324 -13.172 1 97.56 158 LEU B N 1
ATOM 2450 C CA . LEU B 1 158 ? 1.74 -0.875 -13.484 1 97.56 158 LEU B CA 1
ATOM 2451 C C . LEU B 1 158 ? 0.791 -1.184 -12.328 1 97.56 158 LEU B C 1
ATOM 2453 O O . LEU B 1 158 ? 0.857 -2.262 -11.734 1 97.56 158 LEU B O 1
ATOM 2457 N N . SER B 1 159 ? -0.021 -0.263 -12 1 97.75 159 SER B N 1
ATOM 2458 C CA . SER B 1 159 ? -1.158 -0.514 -11.125 1 97.75 159 SER B CA 1
ATOM 2459 C C . SER B 1 159 ? -2.379 -0.971 -11.914 1 97.75 159 SER B C 1
ATOM 2461 O O . SER B 1 159 ? -2.725 -0.37 -12.93 1 97.75 159 SER B O 1
ATOM 2463 N N . MET B 1 160 ? -3.018 -2.037 -11.461 1 98.25 160 MET B N 1
ATOM 2464 C CA . MET B 1 160 ? -4.203 -2.555 -12.141 1 98.25 160 MET B CA 1
ATOM 2465 C C . MET B 1 160 ? -5.324 -2.826 -11.141 1 98.25 160 MET B C 1
ATOM 2467 O O . MET B 1 160 ? -5.062 -3.045 -9.953 1 98.25 160 MET B O 1
ATOM 2471 N N . MET B 1 161 ? -6.469 -2.785 -11.68 1 98.31 161 MET B N 1
ATOM 2472 C CA . MET B 1 161 ? -7.645 -3.006 -10.836 1 98.31 161 MET B CA 1
ATOM 2473 C C . MET B 1 161 ? -8.711 -3.787 -11.594 1 98.31 161 MET B C 1
ATOM 2475 O O . MET B 1 161 ? -8.836 -3.664 -12.812 1 98.31 161 MET B O 1
ATOM 2479 N N . ARG B 1 162 ? -9.406 -4.555 -10.914 1 98.38 162 ARG B N 1
ATOM 2480 C CA . ARG B 1 162 ? -10.57 -5.277 -11.414 1 98.38 162 ARG B CA 1
ATOM 2481 C C . ARG B 1 162 ? -11.789 -5.02 -10.531 1 98.38 162 ARG B C 1
ATOM 2483 O O . ARG B 1 162 ? -11.773 -5.312 -9.336 1 98.38 162 ARG B O 1
ATOM 2490 N N . ARG B 1 163 ? -12.883 -4.543 -11.094 1 97.56 163 ARG B N 1
ATOM 2491 C CA . ARG B 1 163 ? -14.125 -4.309 -10.359 1 97.56 163 ARG B CA 1
ATOM 2492 C C . ARG B 1 163 ? -14.906 -5.602 -10.172 1 97.56 163 ARG B C 1
ATOM 2494 O O . ARG B 1 163 ? -15.023 -6.402 -11.102 1 97.56 163 ARG B O 1
ATOM 2501 N N . LEU B 1 164 ? -15.297 -5.887 -9.023 1 97.12 164 LEU B N 1
ATOM 2502 C CA . LEU B 1 164 ? -16.094 -7.074 -8.727 1 97.12 164 LEU B CA 1
ATOM 2503 C C . LEU B 1 164 ? -17.562 -6.719 -8.594 1 97.12 164 LEU B C 1
ATOM 2505 O O . LEU B 1 164 ? -18.438 -7.598 -8.633 1 97.12 164 LEU B O 1
ATOM 2509 N N . GLY B 1 165 ? -18.016 -5.496 -8.328 1 78.75 165 GLY B N 1
ATOM 2510 C CA . GLY B 1 165 ? -19.375 -5.02 -8.195 1 78.75 165 GLY B CA 1
ATOM 2511 C C . GLY B 1 165 ? -19.562 -3.607 -8.711 1 78.75 165 GLY B C 1
ATOM 2512 O O . GLY B 1 165 ? -18.594 -2.887 -8.938 1 78.75 165 GLY B O 1
#